Protein 3PNN (pdb70)

Organism: Porphyromonas gingivalis (strain ATCC BAA-308 / W83) (NCBI:txid242619)

Radius of gyration: 18.98 Å; Cα contacts (8 Å, |Δi|>4): 564; chains: 1; bounding box: 45×52×50 Å

CATH classification: 3.90.550.10

Foldseek 3Di:
DAAEEEEEAAPADPQLERPDFALLFLLRNALLLVVLLLVVLGHAAYEYEYAPSHVVVCVVPPVVVCPPVHHYYYDYQDQQPAPPPDGADPQADDGQADLSSVLCLVVGQAKYAYDYDHKNFFNQQSNVQGVVSVCGPHFQEWEEKDFVLLEADPVWKAKWFFFDADPQQKTQATDIFIGWDCDPNWTWGADPVRHIDTDDRRGITDRIIDHSVLSVLSSVVVVVCCVVCVNPHHHHDYDRVSNNVCSNVVRHIYHYHHTPGGMDGPPDPVRSVVVSVVSHVCCVVVVAPSDSD

B-factor: mean 39.96, std 16.54, range [19.77, 136.08]

Sequence (293 aa):
AKPTLFVLAAGGSRYGSLKQLDGIGPGGDTIDYSVYDAIRAGFGRLVFVIRHSFEKEFREKILTKYEGRIPVELVFQELDRRLPEGFSCPEGREKPWGTNHAVLGRDAIREPFAVINADDFYGRNGFEVLARKLTLEGKQGEYCVGYRVGNTLSESGGVSRGVCQVDEKHLLTGVVERTGIERTDGTISFRDETGKICTLAEDAPVSNWGFTPDYFDYSEELLFINFLNAHGQEPKSEFFIPFVVNDLIRSGRASVEVLDTTARWFGVTYSDDRPGVVAKKLREELTEAGEEYPTKLLF

InterPro domains:
  IPR029044 Nucleotide-diphospho-sugar transferases [G3DSA:3.90.550.10] (1-300)
  IPR029044 Nucleotide-diphospho-sugar transferases [SSF53448] (2-281)

Secondary structure (DSSP, 8-state):
--PEEEEE-----TTSSPPPP---STTS----HHHHHHHHHT--EEEEEE-GGGHHHIIIIIIHHHTTTS-EEEEE--TT---TT----TT--S---HHHHH--TTT--S-EEEEESS-B--HHHHHHHHHH---TT-SSEE--BEEGGGS-BTTB-EEEEEEEE-TTSBEEEEEEEEEEEEETTEEEEE-TTS-EEEE-TT-EE---EE-THHHHHHHHHHHHHHHHHTT-SS----HHHHHHHHHHHTS-EEBPPB-S---B--SSGGGHHHHHHHHHHHHHTTSS-S---

Nearest PDB structures (foldseek):
  3pnn-assembly1_A  TM=1.003E+00  e=1.879E-61  Porphyromonas gingivalis
  6t37-assembly2_C-3  TM=6.617E-01  e=9.096E-08  Pseudomonas aeruginosa
  7x8k-assembly1_A  TM=6.238E-01  e=7.592E-08  Arabidopsis thaliana
  6jly-assembly1_F  TM=5.373E-01  e=5.149E-06  Schizosaccharomyces pombe 972h-
  6jlz-assembly1_E  TM=5.356E-01  e=1.197E-05  Schizosaccharomyces pombe 972h-

Solvent-accessible surface area: 14588 Å² total

Structure (mmCIF, N/CA/C/O backbone):
data_3PNN
#
_entry.id   3PNN
#
_cell.length_a   109.038
_cell.length_b   109.038
_cell.length_c   124.637
_cell.angle_alpha   90.00
_cell.angle_beta   90.00
_cell.angle_gamma   120.00
#
_symmetry.space_group_name_H-M   'P 61 2 2'
#
loop_
_entity.id
_entity.type
_entity.pdbx_description
1 polymer 'Conserved domain protein'
2 non-polymer GLYCEROL
3 water water
#
loop_
_atom_site.group_PDB
_atom_site.id
_atom_site.type_symbol
_atom_site.label_atom_id
_atom_site.label_alt_id
_atom_site.label_comp_id
_atom_site.label_asym_id
_atom_site.label_entity_id
_atom_site.label_seq_id
_atom_site.pdbx_PDB_ins_code
_atom_site.Cartn_x
_atom_site.Cartn_y
_atom_site.Cartn_z
_atom_site.occupancy
_atom_site.B_iso_or_equiv
_atom_site.auth_seq_id
_atom_site.auth_comp_id
_atom_site.auth_asym_id
_atom_site.auth_atom_id
_atom_site.pdbx_PDB_model_num
ATOM 1 N N . ALA A 1 3 ? -15.832 50.213 34.532 1.00 53.48 0 ALA A N 1
ATOM 2 C CA . ALA A 1 3 ? -16.454 49.949 33.238 1.00 60.88 0 ALA A CA 1
ATOM 3 C C . ALA A 1 3 ? -15.636 48.931 32.443 1.00 59.45 0 ALA A C 1
ATOM 4 O O . ALA A 1 3 ? -14.417 49.059 32.314 1.00 53.39 0 ALA A O 1
ATOM 14 N N . LYS A 1 5 ? -13.959 46.640 29.543 1.00 36.02 2 LYS A N 1
ATOM 15 C CA . LYS A 1 5 ? -13.394 46.749 28.209 1.00 33.44 2 LYS A CA 1
ATOM 16 C C . LYS A 1 5 ? -13.253 45.325 27.681 1.00 32.31 2 LYS A C 1
ATOM 17 O O . LYS A 1 5 ? -12.835 44.427 28.415 1.00 32.60 2 LYS A O 1
ATOM 23 N N . PRO A 1 6 ? -13.605 45.112 26.410 1.00 30.02 3 PRO A N 1
ATOM 24 C CA . PRO A 1 6 ? -13.583 43.743 25.878 1.00 26.03 3 PRO A CA 1
ATOM 25 C C . PRO A 1 6 ? -12.171 43.250 25.591 1.00 25.77 3 PRO A C 1
ATOM 26 O O . PRO A 1 6 ? -11.220 44.029 25.463 1.00 26.72 3 PRO A O 1
ATOM 30 N N . THR A 1 7 ? -12.039 41.930 25.492 1.00 24.58 4 THR A N 1
ATOM 31 C CA . THR A 1 7 ? -10.762 41.289 25.260 1.00 21.71 4 THR A CA 1
ATOM 32 C C . THR A 1 7 ? -10.580 40.988 23.773 1.00 24.66 4 THR A C 1
ATOM 33 O O . THR A 1 7 ? -11.535 40.596 23.096 1.00 25.73 4 THR A O 1
ATOM 37 N N . LEU A 1 8 ? -9.371 41.182 23.255 1.00 23.79 5 LEU A N 1
ATOM 38 C CA . LEU A 1 8 ? -9.044 40.728 21.899 1.00 23.65 5 LEU A CA 1
ATOM 39 C C . LEU A 1 8 ? -8.278 39.395 21.967 1.00 23.47 5 LEU A C 1
ATOM 40 O O . LEU A 1 8 ? -7.193 39.323 22.533 1.00 25.67 5 LEU A O 1
ATOM 45 N N . PHE A 1 9 ? -8.848 38.351 21.379 1.00 20.88 6 PHE A N 1
ATOM 46 C CA . PHE A 1 9 ? -8.280 37.005 21.448 1.00 22.69 6 PHE A CA 1
ATOM 47 C C . PHE A 1 9 ? -7.742 36.746 20.054 1.00 23.59 6 PHE A C 1
ATOM 48 O O . PHE A 1 9 ? -8.508 36.680 19.087 1.00 24.46 6 PHE A O 1
ATOM 56 N N . VAL A 1 10 ? -6.421 36.642 19.944 1.00 22.01 7 VAL A N 1
ATOM 57 C CA . VAL A 1 10 ? -5.777 36.481 18.649 1.00 25.93 7 VAL A CA 1
ATOM 58 C C . VAL A 1 10 ? -5.369 35.028 18.392 1.00 22.31 7 VAL A C 1
ATOM 59 O O . VAL A 1 10 ? -4.626 34.415 19.184 1.00 25.99 7 VAL A O 1
ATOM 63 N N . LEU A 1 11 ? -5.857 34.465 17.285 1.00 21.76 8 LEU A N 1
ATOM 64 C CA . LEU A 1 11 ? -5.500 33.094 16.904 1.00 25.62 8 LEU A CA 1
ATOM 65 C C . LEU A 1 11 ? -4.098 33.041 16.291 1.00 29.86 8 LEU A C 1
ATOM 66 O O . LEU A 1 11 ? -3.927 33.221 15.086 1.00 26.62 8 LEU A O 1
ATOM 71 N N . ALA A 1 12 ? -3.101 32.776 17.127 1.00 24.93 9 ALA A N 1
ATOM 72 C CA . ALA A 1 12 ? -1.706 32.847 16.702 1.00 27.73 9 ALA A CA 1
ATOM 73 C C . ALA A 1 12 ? -0.999 31.489 16.732 1.00 29.40 9 ALA A C 1
ATOM 74 O O . ALA A 1 12 ? 0.228 31.402 16.649 1.00 29.34 9 ALA A O 1
ATOM 76 N N . ALA A 1 13 ? -1.774 30.418 16.826 1.00 29.17 10 ALA A N 1
ATOM 77 C CA . ALA A 1 13 ? -1.198 29.108 17.071 1.00 31.82 10 ALA A CA 1
ATOM 78 C C . ALA A 1 13 ? -0.494 28.570 15.826 1.00 28.52 10 ALA A C 1
ATOM 79 O O . ALA A 1 13 ? 0.329 27.665 15.916 1.00 31.02 10 ALA A O 1
ATOM 81 N N . GLY A 1 14 ? -0.813 29.153 14.671 1.00 28.76 11 GLY A N 1
ATOM 82 C CA . GLY A 1 14 ? -0.233 28.726 13.408 1.00 35.77 11 GLY A CA 1
ATOM 83 C C . GLY A 1 14 ? 1.047 29.451 13.015 1.00 42.81 11 GLY A C 1
ATOM 84 O O . GLY A 1 14 ? 1.566 29.233 11.915 1.00 38.44 11 GLY A O 1
ATOM 93 N N . GLY A 1 16 ? 4.132 29.246 14.164 1.00 34.00 13 GLY A N 1
ATOM 94 C CA . GLY A 1 16 ? 5.401 28.565 14.304 1.00 32.98 13 GLY A CA 1
ATOM 95 C C . GLY A 1 16 ? 5.769 27.811 13.040 1.00 38.32 13 GLY A C 1
ATOM 96 O O . GLY A 1 16 ? 4.907 27.493 12.219 1.00 38.86 13 GLY A O 1
ATOM 97 N N . SER A 1 17 ? 7.060 27.551 12.874 1.00 34.15 14 SER A N 1
ATOM 98 C CA . SER A 1 17 ? 7.539 26.681 11.810 1.00 41.47 14 SER A CA 1
ATOM 99 C C . SER A 1 17 ? 7.364 25.230 12.274 1.00 49.81 14 SER A C 1
ATOM 100 O O . SER A 1 17 ? 6.812 24.973 13.343 1.00 47.00 14 SER A O 1
ATOM 103 N N . ARG A 1 18 ? 7.840 24.272 11.492 1.00 60.03 15 ARG A N 1
ATOM 104 C CA . ARG A 1 18 ? 7.686 22.877 11.896 1.00 69.01 15 ARG A CA 1
ATOM 105 C C . ARG A 1 18 ? 8.906 22.338 12.642 1.00 70.99 15 ARG A C 1
ATOM 106 O O . ARG A 1 18 ? 9.080 21.119 12.754 1.00 65.50 15 ARG A O 1
ATOM 114 N N . TYR A 1 19 ? 9.725 23.248 13.176 1.00 69.32 16 TYR A N 1
ATOM 115 C CA . TYR A 1 19 ? 10.965 22.864 13.857 1.00 76.32 16 TYR A CA 1
ATOM 116 C C . TYR A 1 19 ? 11.333 23.732 15.072 1.00 70.41 16 TYR A C 1
ATOM 117 O O . TYR A 1 19 ? 12.512 24.016 15.303 1.00 65.73 16 TYR A O 1
ATOM 126 N N . GLY A 1 20 ? 10.332 24.141 15.849 1.00 59.33 17 GLY A N 1
ATOM 127 C CA . GLY A 1 20 ? 10.584 24.810 17.118 1.00 55.88 17 GLY A CA 1
ATOM 128 C C . GLY A 1 20 ? 11.019 26.267 17.029 1.00 54.13 17 GLY A C 1
ATOM 129 O O . GLY A 1 20 ? 11.813 26.748 17.839 1.00 51.80 17 GLY A O 1
ATOM 130 N N . SER A 1 21 ? 10.489 26.985 16.050 1.00 45.79 18 SER A N 1
ATOM 131 C CA . SER A 1 21 ? 10.817 28.392 15.902 1.00 42.46 18 SER A CA 1
ATOM 132 C C . SER A 1 21 ? 9.616 29.165 15.382 1.00 34.94 18 SER A C 1
ATOM 133 O O . SER A 1 21 ? 8.643 28.582 14.903 1.00 36.65 18 SER A O 1
ATOM 136 N N . LEU A 1 22 ? 9.690 30.485 15.484 1.00 35.10 19 LEU A N 1
ATOM 137 C CA . LEU A 1 22 ? 8.656 31.357 14.954 1.00 32.31 19 LEU A CA 1
ATOM 138 C C . LEU A 1 22 ? 8.902 31.523 13.452 1.00 34.88 19 LEU A C 1
ATOM 139 O O . LEU A 1 22 ? 10.053 31.623 13.028 1.00 30.97 19 LEU A O 1
ATOM 144 N N . LYS A 1 23 ? 7.844 31.537 12.643 1.00 32.30 20 LYS A N 1
ATOM 145 C CA . LYS A 1 23 ? 8.029 31.796 11.215 1.00 38.79 20 LYS A CA 1
ATOM 146 C C . LYS A 1 23 ? 8.630 33.188 11.056 1.00 34.86 20 LYS A C 1
ATOM 147 O O . LYS A 1 23 ? 8.416 34.052 11.912 1.00 28.07 20 LYS A O 1
ATOM 153 N N . GLN A 1 24 ? 9.371 33.407 9.968 1.00 31.46 21 GLN A N 1
ATOM 154 C CA . GLN A 1 24 ? 9.876 34.739 9.647 1.00 30.41 21 GLN A CA 1
ATOM 155 C C . GLN A 1 24 ? 8.770 35.790 9.712 1.00 31.50 21 GLN A C 1
ATOM 156 O O . GLN A 1 24 ? 7.708 35.634 9.095 1.00 29.85 21 GLN A O 1
ATOM 162 N N . LEU A 1 25 ? 9.017 36.860 10.467 1.00 28.72 22 LEU A N 1
ATOM 163 C CA . LEU A 1 25 ? 8.060 37.961 10.547 1.00 30.53 22 LEU A CA 1
ATOM 164 C C . LEU A 1 25 ? 8.136 38.814 9.295 1.00 34.95 22 LEU A C 1
ATOM 165 O O . LEU A 1 25 ? 9.198 38.971 8.710 1.00 34.36 22 LEU A O 1
ATOM 170 N N . ASP A 1 26 ? 7.000 39.351 8.872 1.00 27.98 23 ASP A N 1
ATOM 171 C CA . ASP A 1 26 ? 6.983 40.160 7.664 1.00 32.70 23 ASP A CA 1
ATOM 172 C C . ASP A 1 26 ? 6.706 41.621 8.024 1.00 33.04 23 ASP A C 1
ATOM 173 O O . ASP A 1 26 ? 5.570 41.989 8.311 1.00 31.30 23 ASP A O 1
ATOM 178 N N . GLY A 1 27 ? 7.758 42.440 8.031 1.00 29.90 24 GLY A N 1
ATOM 179 C CA . GLY A 1 27 ? 7.635 43.868 8.285 1.00 34.87 24 GLY A CA 1
ATOM 180 C C . GLY A 1 27 ? 7.046 44.556 7.068 1.00 31.84 24 GLY A C 1
ATOM 181 O O . GLY A 1 27 ? 7.748 45.235 6.317 1.00 35.30 24 GLY A O 1
ATOM 182 N N . ILE A 1 28 ? 5.743 44.371 6.876 1.00 26.36 25 ILE A N 1
ATOM 183 C CA . ILE A 1 28 ? 5.097 44.685 5.608 1.00 27.85 25 ILE A CA 1
ATOM 184 C C . ILE A 1 28 ? 4.639 46.144 5.471 1.00 30.52 25 ILE A C 1
ATOM 185 O O . ILE A 1 28 ? 4.536 46.659 4.355 1.00 28.27 25 ILE A O 1
ATOM 190 N N . GLY A 1 29 ? 4.374 46.813 6.593 1.00 28.27 26 GLY A N 1
ATOM 191 C CA . GLY A 1 29 ? 4.007 48.222 6.557 1.00 26.49 26 GLY A CA 1
ATOM 192 C C . GLY A 1 29 ? 5.221 49.100 6.288 1.00 27.81 26 GLY A C 1
ATOM 193 O O . GLY A 1 29 ? 6.360 48.630 6.349 1.00 30.70 26 GLY A O 1
ATOM 194 N N . PRO A 1 30 ? 4.991 50.390 5.993 1.00 29.10 27 PRO A N 1
ATOM 195 C CA . PRO A 1 30 ? 6.096 51.282 5.610 1.00 32.74 27 PRO A CA 1
ATOM 196 C C . PRO A 1 30 ? 7.145 51.492 6.715 1.00 38.84 27 PRO A C 1
ATOM 197 O O . PRO A 1 30 ? 8.296 51.821 6.411 1.00 35.76 27 PRO A O 1
ATOM 201 N N . GLY A 1 31 ? 6.762 51.291 7.973 1.00 27.92 28 GLY A N 1
ATOM 202 C CA . GLY A 1 31 ? 7.693 51.413 9.080 1.00 31.38 28 GLY A CA 1
ATOM 203 C C . GLY A 1 31 ? 8.220 50.070 9.559 1.00 35.99 28 GLY A C 1
ATOM 204 O O . GLY A 1 31 ? 8.921 49.983 10.568 1.00 36.73 28 GLY A O 1
ATOM 205 N N . GLY A 1 32 ? 7.884 49.013 8.831 1.00 29.74 29 GLY A N 1
ATOM 206 C CA . GLY A 1 32 ? 8.353 47.687 9.186 1.00 33.24 29 GLY A CA 1
ATOM 207 C C . GLY A 1 32 ? 7.448 46.951 10.159 1.00 33.70 29 GLY A C 1
ATOM 208 O O . GLY A 1 32 ? 7.849 45.935 10.728 1.00 31.10 29 GLY A O 1
ATOM 209 N N . ASP A 1 33 ? 6.224 47.445 10.355 1.00 28.05 30 ASP A N 1
ATOM 210 C CA . ASP A 1 33 ? 5.271 46.755 11.224 1.00 26.84 30 ASP A CA 1
ATOM 211 C C . ASP A 1 33 ? 4.560 45.604 10.500 1.00 26.43 30 ASP A C 1
ATOM 212 O O . ASP A 1 33 ? 4.374 45.643 9.285 1.00 26.34 30 ASP A O 1
ATOM 217 N N . THR A 1 34 ? 4.162 44.584 11.263 1.00 26.93 31 THR A N 1
ATOM 218 C CA . THR A 1 34 ? 3.474 43.416 10.724 1.00 28.09 31 THR A CA 1
ATOM 219 C C . THR A 1 34 ? 1.964 43.638 10.644 1.00 27.31 31 THR A C 1
ATOM 220 O O . THR A 1 34 ? 1.432 44.564 11.244 1.00 23.91 31 THR A O 1
ATOM 224 N N . ILE A 1 35 ? 1.267 42.766 9.926 1.00 25.05 32 ILE A N 1
ATOM 225 C CA . ILE A 1 35 ? -0.192 42.856 9.882 1.00 26.41 32 ILE A CA 1
ATOM 226 C C . ILE A 1 35 ? -0.784 42.769 11.287 1.00 27.89 32 ILE A C 1
ATOM 227 O O . ILE A 1 35 ? -1.696 43.526 11.632 1.00 25.96 32 ILE A O 1
ATOM 240 N N . ASP A 1 37 ? 0.482 43.783 13.994 1.00 23.46 34 ASP A N 1
ATOM 241 C CA . ASP A 1 37 ? 0.685 45.101 14.597 1.00 22.95 34 ASP A CA 1
ATOM 242 C C . ASP A 1 37 ? -0.443 46.079 14.265 1.00 22.49 34 ASP A C 1
ATOM 243 O O . ASP A 1 37 ? -0.891 46.825 15.139 1.00 26.74 34 ASP A O 1
ATOM 248 N N . TYR A 1 38 ? -0.869 46.116 13.002 1.00 23.22 35 TYR A N 1
ATOM 249 C CA . TYR A 1 38 ? -2.016 46.973 12.634 1.00 23.78 35 TYR A CA 1
ATOM 250 C C . TYR A 1 38 ? -3.275 46.572 13.410 1.00 22.54 35 TYR A C 1
ATOM 251 O O . TYR A 1 38 ? -4.010 47.439 13.881 1.00 22.56 35 TYR A O 1
ATOM 260 N N . SER A 1 39 ? -3.499 45.272 13.581 1.00 22.10 36 SER A N 1
ATOM 261 C CA . SER A 1 39 ? -4.676 44.815 14.347 1.00 21.91 36 SER A CA 1
ATOM 262 C C . SER A 1 39 ? -4.620 45.283 15.790 1.00 24.07 36 SER A C 1
ATOM 263 O O . SER A 1 39 ? -5.615 45.772 16.328 1.00 23.64 36 SER A O 1
ATOM 266 N N . VAL A 1 40 ? -3.460 45.117 16.421 1.00 23.00 37 VAL A N 1
ATOM 267 C CA . VAL A 1 40 ? -3.311 45.510 17.815 1.00 24.37 37 VAL A CA 1
ATOM 268 C C . VAL A 1 40 ? -3.456 47.018 17.965 1.00 28.59 37 VAL A C 1
ATOM 269 O O . VAL A 1 40 ? -4.143 47.492 18.866 1.00 25.30 37 VAL A O 1
ATOM 273 N N . TYR A 1 41 ? -2.817 47.772 17.075 1.00 23.19 38 TYR A N 1
ATOM 274 C CA . TYR A 1 41 ? -2.956 49.227 17.088 1.00 26.49 38 TYR A CA 1
ATOM 275 C C . TYR A 1 41 ? -4.435 49.639 17.012 1.00 24.90 38 TYR A C 1
ATOM 276 O O . TYR A 1 41 ? -4.904 50.492 17.781 1.00 24.85 38 TYR A O 1
ATOM 285 N N . ASP A 1 42 ? -5.171 49.057 16.072 1.00 22.50 39 ASP A N 1
ATOM 286 C CA . ASP A 1 42 ? -6.579 49.437 15.918 1.00 23.04 39 ASP A CA 1
ATOM 287 C C . ASP A 1 42 ? -7.428 48.935 17.086 1.00 28.05 39 ASP A C 1
ATOM 288 O O . ASP A 1 42 ? -8.377 49.602 17.495 1.00 25.38 39 ASP A O 1
ATOM 293 N N . ALA A 1 43 ? -7.085 47.775 17.644 1.00 23.82 40 ALA A N 1
ATOM 294 C CA . ALA A 1 43 ? -7.875 47.262 18.766 1.00 24.85 40 ALA A CA 1
ATOM 295 C C . ALA A 1 43 ? -7.725 48.210 19.947 1.00 25.68 40 ALA A C 1
ATOM 296 O O . ALA A 1 43 ? -8.696 48.527 20.642 1.00 26.14 40 ALA A O 1
ATOM 298 N N . ILE A 1 44 ? -6.497 48.683 20.169 1.00 25.38 41 ILE A N 1
ATOM 299 C CA . ILE A 1 44 ? -6.266 49.641 21.239 1.00 29.61 41 ILE A CA 1
ATOM 300 C C . ILE A 1 44 ? -7.084 50.901 20.987 1.00 30.83 41 ILE A C 1
ATOM 301 O O . ILE A 1 44 ? -7.783 51.378 21.883 1.00 29.25 41 ILE A O 1
ATOM 306 N N . ARG A 1 45 ? -7.002 51.436 19.770 1.00 28.13 42 ARG A N 1
ATOM 307 C CA . ARG A 1 45 ? -7.743 52.654 19.432 1.00 32.88 42 ARG A CA 1
ATOM 308 C C . ARG A 1 45 ? -9.246 52.461 19.622 1.00 33.03 42 ARG A C 1
ATOM 309 O O . ARG A 1 45 ? -9.963 53.401 19.995 1.00 30.84 42 ARG A O 1
ATOM 317 N N . ALA A 1 46 ? -9.722 51.248 19.353 1.00 28.11 43 ALA A N 1
ATOM 318 C CA . ALA A 1 46 ? -11.157 50.947 19.429 1.00 32.53 43 ALA A CA 1
ATOM 319 C C . ALA A 1 46 ? -11.654 50.705 20.854 1.00 32.51 43 ALA A C 1
ATOM 320 O O . ALA A 1 46 ? -12.858 50.625 21.092 1.00 30.69 43 ALA A O 1
ATOM 322 N N . GLY A 1 47 ? -10.733 50.584 21.801 1.00 28.67 44 GLY A N 1
ATOM 323 C CA . GLY A 1 47 ? -11.121 50.468 23.196 1.00 30.71 44 GLY A CA 1
ATOM 324 C C . GLY A 1 47 ? -11.117 49.066 23.771 1.00 31.04 44 GLY A C 1
ATOM 325 O O . GLY A 1 47 ? -11.744 48.820 24.814 1.00 28.99 44 GLY A O 1
ATOM 326 N N . PHE A 1 48 ? -10.416 48.138 23.117 1.00 24.49 45 PHE A N 1
ATOM 327 C CA . PHE A 1 48 ? -10.209 46.813 23.705 1.00 24.51 45 PHE A CA 1
ATOM 328 C C . PHE A 1 48 ? -9.291 46.945 24.913 1.00 28.49 45 PHE A C 1
ATOM 329 O O . PHE A 1 48 ? -8.394 47.777 24.915 1.00 29.83 45 PHE A O 1
ATOM 337 N N . GLY A 1 49 ? -9.530 46.132 25.942 1.00 27.87 46 GLY A N 1
ATOM 338 C CA . GLY A 1 49 ? -8.848 46.295 27.217 1.00 28.94 46 GLY A CA 1
ATOM 339 C C . GLY A 1 49 ? -7.634 45.419 27.452 1.00 31.22 46 GLY A C 1
ATOM 340 O O . GLY A 1 49 ? -6.805 45.725 28.305 1.00 28.11 46 GLY A O 1
ATOM 341 N N . ARG A 1 50 ? -7.529 44.324 26.710 1.00 26.61 47 ARG A N 1
ATOM 342 C CA . ARG A 1 50 ? -6.414 43.396 26.888 1.00 25.88 47 ARG A CA 1
ATOM 343 C C . ARG A 1 50 ? -6.318 42.470 25.689 1.00 25.75 47 ARG A C 1
ATOM 344 O O . ARG A 1 50 ? -7.304 42.288 24.948 1.00 27.97 47 ARG A O 1
ATOM 352 N N . LEU A 1 51 ? -5.133 41.892 25.504 1.00 24.06 48 LEU A N 1
ATOM 353 C CA . LEU A 1 51 ? -4.894 40.926 24.450 1.00 23.02 48 LEU A CA 1
ATOM 354 C C . LEU A 1 51 ? -4.630 39.547 25.033 1.00 26.88 48 LEU A C 1
ATOM 355 O O . LEU A 1 51 ? -3.906 39.395 26.023 1.00 26.69 48 LEU A O 1
ATOM 360 N N . VAL A 1 52 ? -5.203 38.537 24.398 1.00 22.53 49 VAL A N 1
ATOM 361 C CA . VAL A 1 52 ? -4.828 37.159 24.675 1.00 22.56 49 VAL A CA 1
ATOM 362 C C . VAL A 1 52 ? -4.397 36.510 23.356 1.00 22.96 49 VAL A C 1
ATOM 363 O O . VAL A 1 52 ? -5.117 36.605 22.351 1.00 26.78 49 VAL A O 1
ATOM 367 N N . PHE A 1 53 ? -3.220 35.878 23.354 1.00 20.92 50 PHE A N 1
ATOM 368 C CA . PHE A 1 53 ? -2.743 35.139 22.188 1.00 23.85 50 PHE A CA 1
ATOM 369 C C . PHE A 1 53 ? -2.771 33.660 22.498 1.00 28.03 50 PHE A C 1
ATOM 370 O O . PHE A 1 53 ? -2.228 33.237 23.519 1.00 25.36 50 PHE A O 1
ATOM 378 N N . VAL A 1 54 ? -3.383 32.865 21.625 1.00 24.02 51 VAL A N 1
ATOM 379 C CA . VAL A 1 54 ? -3.151 31.423 21.713 1.00 23.48 51 VAL A CA 1
ATOM 380 C C . VAL A 1 54 ? -1.985 31.071 20.782 1.00 27.80 51 VAL A C 1
ATOM 381 O O . VAL A 1 54 ? -2.018 31.380 19.591 1.00 26.66 51 VAL A O 1
ATOM 385 N N . ILE A 1 55 ? -0.949 30.462 21.347 1.00 24.65 52 ILE A N 1
ATOM 386 C CA . ILE A 1 55 ? 0.223 30.041 20.588 1.00 28.77 52 ILE A CA 1
ATOM 387 C C . ILE A 1 55 ? 0.524 28.586 20.951 1.00 29.94 52 ILE A C 1
ATOM 388 O O . ILE A 1 55 ? -0.315 27.915 21.557 1.00 32.20 52 ILE A O 1
ATOM 393 N N . ARG A 1 56 ? 1.705 28.088 20.578 1.00 28.24 53 ARG A N 1
ATOM 394 C CA . ARG A 1 56 ? 2.138 26.771 21.045 1.00 28.69 53 ARG A CA 1
ATOM 395 C C . ARG A 1 56 ? 3.484 26.887 21.749 1.00 31.21 53 ARG A C 1
ATOM 396 O O . ARG A 1 56 ? 4.236 27.819 21.493 1.00 29.72 53 ARG A O 1
ATOM 404 N N . HIS A 1 57 ? 3.781 25.950 22.646 1.00 32.92 54 HIS A N 1
ATOM 405 C CA . HIS A 1 57 ? 5.027 26.011 23.400 1.00 33.85 54 HIS A CA 1
ATOM 406 C C . HIS A 1 57 ? 6.252 25.956 22.485 1.00 40.63 54 HIS A C 1
ATOM 407 O O . HIS A 1 57 ? 7.286 26.533 22.804 1.00 40.04 54 HIS A O 1
ATOM 414 N N . SER A 1 58 ? 6.123 25.270 21.349 1.00 33.45 55 SER A N 1
ATOM 415 C CA . SER A 1 58 ? 7.249 25.097 20.422 1.00 42.03 55 SER A CA 1
ATOM 416 C C . SER A 1 58 ? 7.849 26.409 19.905 1.00 35.64 55 SER A C 1
ATOM 417 O O . SER A 1 58 ? 8.998 26.433 19.464 1.00 37.55 55 SER A O 1
ATOM 420 N N . PHE A 1 59 ? 7.090 27.497 19.952 1.00 32.28 56 PHE A N 1
ATOM 421 C CA . PHE A 1 59 ? 7.644 28.785 19.533 1.00 30.20 56 PHE A CA 1
ATOM 422 C C . PHE A 1 59 ? 7.431 29.888 20.571 1.00 34.22 56 PHE A C 1
ATOM 423 O O . PHE A 1 59 ? 7.462 31.073 20.253 1.00 31.62 56 PHE A O 1
ATOM 431 N N . GLU A 1 60 ? 7.247 29.484 21.821 1.00 32.87 57 GLU A N 1
ATOM 432 C CA . GLU A 1 60 ? 6.960 30.439 22.878 1.00 32.48 57 GLU A CA 1
ATOM 433 C C . GLU A 1 60 ? 8.139 31.385 23.104 1.00 30.77 57 GLU A C 1
ATOM 434 O O . GLU A 1 60 ? 7.955 32.592 23.248 1.00 29.66 57 GLU A O 1
ATOM 440 N N . LYS A 1 61 ? 9.348 30.842 23.138 1.00 29.90 58 LYS A N 1
ATOM 441 C CA . LYS A 1 61 ? 10.517 31.684 23.418 1.00 30.81 58 LYS A CA 1
ATOM 442 C C . LYS A 1 61 ? 10.620 32.849 22.440 1.00 33.07 58 LYS A C 1
ATOM 443 O O . LYS A 1 61 ? 10.787 34.007 22.843 1.00 33.12 58 LYS A O 1
ATOM 449 N N . GLU A 1 62 ? 10.534 32.555 21.147 1.00 29.51 59 GLU A N 1
ATOM 450 C CA . GLU A 1 62 ? 10.658 33.619 20.161 1.00 30.41 59 GLU A CA 1
ATOM 451 C C . GLU A 1 62 ? 9.430 34.507 20.147 1.00 29.43 59 GLU A C 1
ATOM 452 O O . GLU A 1 62 ? 9.532 35.703 19.866 1.00 29.32 59 GLU A O 1
ATOM 458 N N . PHE A 1 63 ? 8.265 33.937 20.446 1.00 29.46 60 PHE A N 1
ATOM 459 C CA . PHE A 1 63 ? 7.063 34.765 20.494 1.00 26.39 60 PHE A CA 1
ATOM 460 C C . PHE A 1 63 ? 7.237 35.834 21.577 1.00 28.58 60 PHE A C 1
ATOM 461 O O . PHE A 1 63 ? 6.937 37.006 21.366 1.00 28.65 60 PHE A O 1
ATOM 469 N N . ARG A 1 64 ? 7.730 35.419 22.739 1.00 27.94 61 ARG A N 1
ATOM 470 C CA . ARG A 1 64 ? 7.950 36.362 23.827 1.00 28.72 61 ARG A CA 1
ATOM 471 C C . ARG A 1 64 ? 9.005 37.396 23.428 1.00 31.02 61 ARG A C 1
ATOM 472 O O . ARG A 1 64 ? 8.840 38.584 23.673 1.00 33.18 61 ARG A O 1
ATOM 480 N N . GLU A 1 65 ? 10.080 36.940 22.792 1.00 26.32 62 GLU A N 1
ATOM 481 C CA . GLU A 1 65 ? 11.186 37.835 22.437 1.00 32.05 62 GLU A CA 1
ATOM 482 C C . GLU A 1 65 ? 10.828 38.854 21.361 1.00 36.15 62 GLU A C 1
ATOM 483 O O . GLU A 1 65 ? 11.170 40.034 21.465 1.00 33.22 62 GLU A O 1
ATOM 489 N N . LYS A 1 66 ? 10.161 38.388 20.314 1.00 33.62 63 LYS A N 1
ATOM 490 C CA . LYS A 1 66 ? 9.984 39.198 19.113 1.00 26.58 63 LYS A CA 1
ATOM 491 C C . LYS A 1 66 ? 8.613 39.855 19.027 1.00 30.11 63 LYS A C 1
ATOM 492 O O . LYS A 1 66 ? 8.455 40.860 18.342 1.00 31.84 63 LYS A O 1
ATOM 498 N N . ILE A 1 67 ? 7.614 39.286 19.690 1.00 27.15 64 ILE A N 1
ATOM 499 C CA . ILE A 1 67 ? 6.256 39.821 19.557 1.00 25.93 64 ILE A CA 1
ATOM 500 C C . ILE A 1 67 ? 5.723 40.476 20.836 1.00 28.91 64 ILE A C 1
ATOM 501 O O . ILE A 1 67 ? 5.289 41.630 20.809 1.00 33.72 64 ILE A O 1
ATOM 506 N N . LEU A 1 68 ? 5.756 39.763 21.957 1.00 27.04 65 LEU A N 1
ATOM 507 C CA . LEU A 1 68 ? 5.233 40.343 23.198 1.00 33.04 65 LEU A CA 1
ATOM 508 C C . LEU A 1 68 ? 5.954 41.628 23.603 1.00 34.42 65 LEU A C 1
ATOM 509 O O . LEU A 1 68 ? 5.361 42.508 24.230 1.00 32.90 65 LEU A O 1
ATOM 514 N N . THR A 1 69 ? 7.236 41.729 23.267 1.00 29.77 66 THR A N 1
ATOM 515 C CA . THR A 1 69 ? 8.015 42.906 23.630 1.00 32.32 66 THR A CA 1
ATOM 516 C C . THR A 1 69 ? 7.483 44.149 22.916 1.00 31.01 66 THR A C 1
ATOM 517 O O . THR A 1 69 ? 7.686 45.275 23.373 1.00 33.17 66 THR A O 1
ATOM 521 N N . LYS A 1 70 ? 6.809 43.950 21.789 1.00 26.70 67 LYS A N 1
ATOM 522 C CA . LYS A 1 70 ? 6.256 45.091 21.052 1.00 29.08 67 LYS A CA 1
ATOM 523 C C . LYS A 1 70 ? 5.061 45.713 21.779 1.00 35.44 67 LYS A C 1
ATOM 524 O O . LYS A 1 70 ? 4.824 46.922 21.676 1.00 29.92 67 LYS A O 1
ATOM 530 N N . TYR A 1 71 ? 4.312 44.887 22.508 1.00 27.19 68 TYR A N 1
ATOM 531 C CA . TYR A 1 71 ? 3.037 45.327 23.092 1.00 26.72 68 TYR A CA 1
ATOM 532 C C . TYR A 1 71 ? 3.073 45.533 24.604 1.00 33.15 68 TYR A C 1
ATOM 533 O O . TYR A 1 71 ? 2.224 46.227 25.148 1.00 33.93 68 TYR A O 1
ATOM 542 N N . GLU A 1 72 ? 4.043 44.930 25.285 1.00 34.14 69 GLU A N 1
ATOM 543 C CA . GLU A 1 72 ? 4.060 45.002 26.745 1.00 38.17 69 GLU A CA 1
ATOM 544 C C . GLU A 1 72 ? 4.082 46.455 27.209 1.00 39.02 69 GLU A C 1
ATOM 545 O O . GLU A 1 72 ? 4.806 47.297 26.663 1.00 38.42 69 GLU A O 1
ATOM 551 N N . GLY A 1 73 ? 3.285 46.761 28.222 1.00 39.43 70 GLY A N 1
ATOM 552 C CA . GLY A 1 73 ? 3.225 48.130 28.694 1.00 45.09 70 GLY A CA 1
ATOM 553 C C . GLY A 1 73 ? 2.299 49.022 27.882 1.00 49.45 70 GLY A C 1
ATOM 554 O O . GLY A 1 73 ? 1.881 50.062 28.381 1.00 50.46 70 GLY A O 1
ATOM 555 N N . ARG A 1 74 ? 1.972 48.633 26.646 1.00 35.16 71 ARG A N 1
ATOM 556 C CA . ARG A 1 74 ? 1.007 49.399 25.848 1.00 34.45 71 ARG A CA 1
ATOM 557 C C . ARG A 1 74 ? -0.412 48.916 26.156 1.00 37.52 71 ARG A C 1
ATOM 558 O O . ARG A 1 74 ? -1.376 49.680 26.110 1.00 35.94 71 ARG A O 1
ATOM 566 N N . ILE A 1 75 ? -0.526 47.623 26.435 1.00 30.85 72 ILE A N 1
ATOM 567 C CA . ILE A 1 75 ? -1.808 46.985 26.700 1.00 23.39 72 ILE A CA 1
ATOM 568 C C . ILE A 1 75 ? -1.487 45.662 27.402 1.00 26.66 72 ILE A C 1
ATOM 569 O O . ILE A 1 75 ? -0.448 45.058 27.120 1.00 29.20 72 ILE A O 1
ATOM 574 N N . PRO A 1 76 ? -2.346 45.228 28.339 1.00 29.81 73 PRO A N 1
ATOM 575 C CA . PRO A 1 76 ? -2.101 43.937 28.997 1.00 28.17 73 PRO A CA 1
ATOM 576 C C . PRO A 1 76 ? -2.091 42.802 27.982 1.00 29.45 73 PRO A C 1
ATOM 577 O O . PRO A 1 76 ? -2.898 42.803 27.042 1.00 25.87 73 PRO A O 1
ATOM 581 N N . VAL A 1 77 ? -1.179 41.850 28.156 1.00 27.79 74 VAL A N 1
ATOM 582 C CA . VAL A 1 77 ? -1.087 40.718 27.230 1.00 26.06 74 VAL A CA 1
ATOM 583 C C . VAL A 1 77 ? -0.966 39.416 27.997 1.00 30.65 74 VAL A C 1
ATOM 584 O O . VAL A 1 77 ? -0.360 39.375 29.048 1.00 28.11 74 VAL A O 1
ATOM 588 N N . GLU A 1 78 ? -1.550 38.349 27.462 1.00 29.71 75 GLU A N 1
ATOM 589 C CA . GLU A 1 78 ? -1.456 37.038 28.096 1.00 29.60 75 GLU A CA 1
ATOM 590 C C . GLU A 1 78 ? -1.327 35.970 27.014 1.00 25.59 75 GLU A C 1
ATOM 591 O O . GLU A 1 78 ? -1.935 36.093 25.938 1.00 28.89 75 GLU A O 1
ATOM 597 N N . LEU A 1 79 ? -0.534 34.937 27.301 1.00 23.62 76 LEU A N 1
ATOM 598 C CA . LEU A 1 79 ? -0.407 33.777 26.415 1.00 23.54 76 LEU A CA 1
ATOM 599 C C . LEU A 1 79 ? -1.182 32.569 26.942 1.00 28.20 76 LEU A C 1
ATOM 600 O O . LEU A 1 79 ? -1.153 32.273 28.137 1.00 28.58 76 LEU A O 1
ATOM 605 N N . VAL A 1 80 ? -1.895 31.893 26.043 1.00 25.58 77 VAL A N 1
ATOM 606 C CA . VAL A 1 80 ? -2.433 30.563 26.314 1.00 26.02 77 VAL A CA 1
ATOM 607 C C . VAL A 1 80 ? -1.901 29.616 25.251 1.00 27.79 77 VAL A C 1
ATOM 608 O O . VAL A 1 80 ? -1.403 30.059 24.216 1.00 27.06 77 VAL A O 1
ATOM 612 N N . PHE A 1 81 ? -1.969 28.314 25.515 1.00 25.20 78 PHE A N 1
ATOM 613 C CA . PHE A 1 81 ? -1.241 27.355 24.683 1.00 28.67 78 PHE A CA 1
ATOM 614 C C . PHE A 1 81 ? -2.120 26.252 24.109 1.00 35.01 78 PHE A C 1
ATOM 615 O O . PHE A 1 81 ? -2.819 25.556 24.845 1.00 31.32 78 PHE A O 1
ATOM 623 N N . GLN A 1 82 ? -2.061 26.078 22.794 1.00 31.22 79 GLN A N 1
ATOM 624 C CA . GLN A 1 82 ? -2.797 24.990 22.149 1.00 32.45 79 GLN A CA 1
ATOM 625 C C . GLN A 1 82 ? -1.894 23.787 21.997 1.00 33.22 79 GLN A C 1
ATOM 626 O O . GLN A 1 82 ? -0.925 23.833 21.239 1.00 37.44 79 GLN A O 1
ATOM 632 N N . GLU A 1 83 ? -2.201 22.711 22.721 1.00 32.92 80 GLU A N 1
ATOM 633 C CA . GLU A 1 83 ? -1.454 21.465 22.594 1.00 37.62 80 GLU A CA 1
ATOM 634 C C . GLU A 1 83 ? -2.390 20.305 22.243 1.00 36.26 80 GLU A C 1
ATOM 635 O O . GLU A 1 83 ? -3.583 20.329 22.557 1.00 33.09 80 GLU A O 1
ATOM 641 N N . LEU A 1 84 ? -1.839 19.289 21.592 1.00 36.02 81 LEU A N 1
ATOM 642 C CA . LEU A 1 84 ? -2.625 18.145 21.140 1.00 37.96 81 LEU A CA 1
ATOM 643 C C . LEU A 1 84 ? -3.323 17.402 22.278 1.00 40.85 81 LEU A C 1
ATOM 644 O O . LEU A 1 84 ? -4.401 16.842 22.087 1.00 46.36 81 LEU A O 1
ATOM 649 N N . ASP A 1 85 ? -2.704 17.393 23.456 1.00 37.88 82 ASP A N 1
ATOM 650 C CA . ASP A 1 85 ? -3.222 16.615 24.580 1.00 43.71 82 ASP A CA 1
ATOM 651 C C . ASP A 1 85 ? -4.183 17.400 25.477 1.00 45.00 82 ASP A C 1
ATOM 652 O O . ASP A 1 85 ? -4.638 16.892 26.503 1.00 45.72 82 ASP A O 1
ATOM 657 N N . ARG A 1 86 ? -4.492 18.636 25.093 1.00 40.16 83 ARG A N 1
ATOM 658 C CA A ARG A 1 86 ? -5.443 19.452 25.840 0.49 38.91 83 ARG A CA 1
ATOM 659 C CA B ARG A 1 86 ? -5.445 19.438 25.853 0.51 39.06 83 ARG A CA 1
ATOM 660 C C . ARG A 1 86 ? -6.874 19.117 25.430 1.00 38.07 83 ARG A C 1
ATOM 661 O O . ARG A 1 86 ? -7.505 19.866 24.683 1.00 35.03 83 ARG A O 1
ATOM 676 N N . LEU A 1 87 ? -7.370 17.985 25.928 1.00 39.74 84 LEU A N 1
ATOM 677 C CA . LEU A 1 87 ? -8.671 17.443 25.563 1.00 40.72 84 LEU A CA 1
ATOM 678 C C . LEU A 1 87 ? -9.546 17.308 26.798 1.00 48.15 84 LEU A C 1
ATOM 679 O O . LEU A 1 87 ? -9.035 17.250 27.914 1.00 50.74 84 LEU A O 1
ATOM 684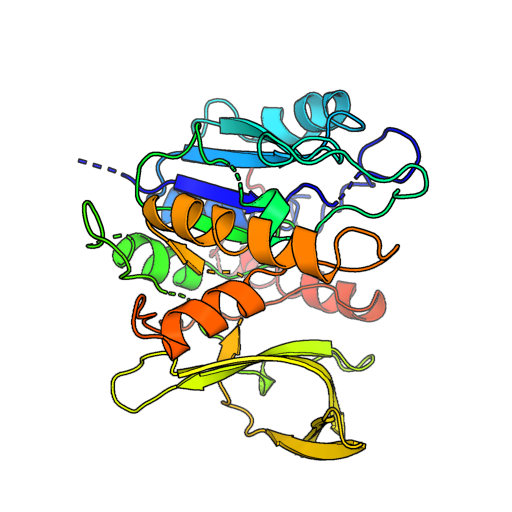 N N . PRO A 1 88 ? -10.868 17.232 26.603 1.00 48.37 85 PRO A N 1
ATOM 685 C CA . PRO A 1 88 ? -11.782 17.075 27.740 1.00 52.92 85 PRO A CA 1
ATOM 686 C C . PRO A 1 88 ? -11.449 15.838 28.561 1.00 54.95 85 PRO A C 1
ATOM 687 O O . PRO A 1 88 ? -10.996 14.830 28.011 1.00 51.18 85 PRO A O 1
ATOM 691 N N . GLU A 1 89 ? -11.663 15.924 29.868 1.00 64.93 86 GLU A N 1
ATOM 692 C CA . GLU A 1 89 ? -11.423 14.792 30.749 1.00 75.71 86 GLU A CA 1
ATOM 693 C C . GLU A 1 89 ? -12.085 13.545 30.172 1.00 67.01 86 GLU A C 1
ATOM 694 O O . GLU A 1 89 ? -13.260 13.570 29.808 1.00 61.75 86 GLU A O 1
ATOM 700 N N . GLY A 1 90 ? -11.322 12.462 30.068 1.00 68.80 87 GLY A N 1
ATOM 701 C CA . GLY A 1 90 ? -11.851 11.208 29.557 1.00 65.90 87 GLY A CA 1
ATOM 702 C C . GLY A 1 90 ? -11.357 10.863 28.164 1.00 65.67 87 GLY A C 1
ATOM 703 O O . GLY A 1 90 ? -11.439 9.712 27.733 1.00 65.49 87 GLY A O 1
ATOM 704 N N . PHE A 1 91 ? -10.846 11.865 27.454 1.00 60.02 88 PHE A N 1
ATOM 705 C CA . PHE A 1 91 ? -10.329 11.664 26.106 1.00 58.62 88 PHE A CA 1
ATOM 706 C C . PHE A 1 91 ? -8.807 11.676 26.089 1.00 62.83 88 PHE A C 1
ATOM 707 O O . PHE A 1 91 ? -8.170 12.466 26.787 1.00 62.59 88 PHE A O 1
ATOM 715 N N . SER A 1 92 ? -8.228 10.795 25.284 1.00 60.81 89 SER A N 1
ATOM 716 C CA . SER A 1 92 ? -6.790 10.801 25.064 1.00 63.27 89 SER A CA 1
ATOM 717 C C . SER A 1 92 ? -6.499 11.096 23.602 1.00 60.91 89 SER A C 1
ATOM 718 O O . SER A 1 92 ? -7.318 10.812 22.728 1.00 68.59 89 SER A O 1
ATOM 721 N N . CYS A 1 93 ? -5.333 11.675 23.341 1.00 61.64 90 CYS A N 1
ATOM 722 C CA . CYS A 1 93 ? -4.908 11.948 21.976 1.00 58.47 90 CYS A CA 1
ATOM 723 C C . CYS A 1 93 ? -4.392 10.673 21.308 1.00 67.94 90 CYS A C 1
ATOM 724 O O . CYS A 1 93 ? -3.484 10.024 21.830 1.00 65.49 90 CYS A O 1
ATOM 727 N N . PRO A 1 94 ? -4.969 10.314 20.148 1.00 70.70 91 PRO A N 1
ATOM 728 C CA . PRO A 1 94 ? -4.576 9.105 19.408 1.00 74.98 91 PRO A CA 1
ATOM 729 C C . PRO A 1 94 ? -3.068 9.038 19.162 1.00 79.56 91 PRO A C 1
ATOM 730 O O . PRO A 1 94 ? -2.401 10.072 19.082 1.00 74.32 91 PRO A O 1
ATOM 734 N N . GLU A 1 95 ? -2.546 7.822 19.039 1.00 79.73 92 GLU A N 1
ATOM 735 C CA . GLU A 1 95 ? -1.111 7.604 18.889 1.00 86.04 92 GLU A CA 1
ATOM 736 C C . GLU A 1 95 ? -0.521 8.339 17.687 1.00 76.31 92 GLU A C 1
ATOM 737 O O . GLU A 1 95 ? 0.526 8.985 17.793 1.00 75.75 92 GLU A O 1
ATOM 743 N N . GLY A 1 96 ? -1.195 8.238 16.544 1.00 68.94 93 GLY A N 1
ATOM 744 C CA . GLY A 1 96 ? -0.660 8.774 15.304 1.00 72.95 93 GLY A CA 1
ATOM 745 C C . GLY A 1 96 ? -0.964 10.235 15.025 1.00 74.80 93 GLY A C 1
ATOM 746 O O . GLY A 1 96 ? -0.435 10.810 14.072 1.00 74.68 93 GLY A O 1
ATOM 747 N N . ARG A 1 97 ? -1.808 10.842 15.855 1.00 71.05 94 ARG A N 1
ATOM 748 C CA . ARG A 1 97 ? -2.242 12.220 15.630 1.00 64.40 94 ARG A CA 1
ATOM 749 C C . ARG A 1 97 ? -1.109 13.246 15.749 1.00 57.66 94 ARG A C 1
ATOM 750 O O . ARG A 1 97 ? -0.378 13.276 16.741 1.00 56.56 94 ARG A O 1
ATOM 758 N N . GLU A 1 98 ? -0.974 14.091 14.730 1.00 56.62 95 GLU A N 1
ATOM 759 C CA . GLU A 1 98 ? 0.019 15.159 14.746 1.00 61.19 95 GLU A CA 1
ATOM 760 C C . GLU A 1 98 ? -0.591 16.510 14.365 1.00 50.49 95 GLU A C 1
ATOM 761 O O . GLU A 1 98 ? -0.127 17.556 14.816 1.00 49.45 95 GLU A O 1
ATOM 767 N N . LYS A 1 99 ? -1.629 16.479 13.537 1.00 41.24 96 LYS A N 1
ATOM 768 C CA . LYS A 1 99 ? -2.290 17.694 13.087 1.00 45.13 96 LYS A CA 1
ATOM 769 C C . LYS A 1 99 ? -3.102 18.337 14.216 1.00 41.18 96 LYS A C 1
ATOM 770 O O . LYS A 1 99 ? -3.870 17.659 14.895 1.00 44.32 96 LYS A O 1
ATOM 776 N N . PRO A 1 100 ? -2.919 19.650 14.431 1.00 38.82 97 PRO A N 1
ATOM 777 C CA . PRO A 1 100 ? -3.672 20.354 15.476 1.00 40.49 97 PRO A CA 1
ATOM 778 C C . PRO A 1 100 ? -5.178 20.217 15.279 1.00 43.16 97 PRO A C 1
ATOM 779 O O . PRO A 1 100 ? -5.653 20.119 14.145 1.00 41.53 97 PRO A O 1
ATOM 783 N N . TRP A 1 101 ? -5.915 20.239 16.383 1.00 42.32 98 TRP A N 1
ATOM 784 C CA . TRP A 1 101 ? -7.347 19.945 16.364 1.00 39.75 98 TRP A CA 1
ATOM 785 C C . TRP A 1 101 ? -8.230 20.949 15.635 1.00 35.52 98 TRP A C 1
ATOM 786 O O . TRP A 1 101 ? -9.362 20.620 15.281 1.00 39.89 98 TRP A O 1
ATOM 797 N N . GLY A 1 102 ? -7.742 22.174 15.427 1.00 32.55 99 GLY A N 1
ATOM 798 C CA . GLY A 1 102 ? -8.490 23.149 14.644 1.00 30.79 99 GLY A CA 1
ATOM 799 C C . GLY A 1 102 ? -8.736 24.477 15.350 1.00 29.32 99 GLY A C 1
ATOM 800 O O . GLY A 1 102 ? -8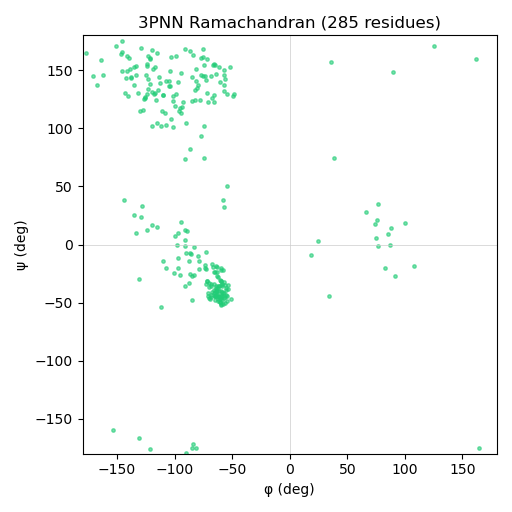.479 24.603 16.547 1.00 32.10 99 GLY A O 1
ATOM 801 N N . THR A 1 103 ? -9.246 25.468 14.623 1.00 30.85 100 THR A N 1
ATOM 802 C CA . THR A 1 103 ? -9.408 26.809 15.189 1.00 28.98 100 THR A CA 1
ATOM 803 C C . THR A 1 103 ? -10.311 26.903 16.421 1.00 29.35 100 THR A C 1
ATOM 804 O O . THR A 1 103 ? -10.069 27.740 17.297 1.00 28.92 100 THR A O 1
ATOM 808 N N . ASN A 1 104 ? -11.369 26.098 16.488 1.00 29.73 101 ASN A N 1
ATOM 809 C CA . ASN A 1 104 ? -12.236 26.202 17.660 1.00 29.42 101 ASN A CA 1
ATOM 810 C C . ASN A 1 104 ? -11.614 25.473 18.865 1.00 31.04 101 ASN A C 1
ATOM 811 O O . ASN A 1 104 ? -11.931 25.792 20.002 1.00 31.12 101 ASN A O 1
ATOM 816 N N . HIS A 1 105 ? -10.692 24.537 18.621 1.00 28.98 102 HIS A N 1
ATOM 817 C CA . HIS A 1 105 ? -9.916 23.964 19.731 1.00 30.42 102 HIS A CA 1
ATOM 818 C C . HIS A 1 105 ? -8.930 25.016 20.273 1.00 32.47 102 HIS A C 1
ATOM 819 O O . HIS A 1 105 ? -8.752 25.156 21.479 1.00 30.42 102 HIS A O 1
ATOM 826 N N . ALA A 1 106 ? -8.303 25.759 19.369 1.00 29.13 103 ALA A N 1
ATOM 827 C CA . ALA A 1 106 ? -7.485 26.907 19.758 1.00 28.40 103 ALA A CA 1
ATOM 828 C C . ALA A 1 106 ? -8.274 27.915 20.604 1.00 29.06 103 ALA A C 1
ATOM 829 O O . ALA A 1 106 ? -7.767 28.418 21.608 1.00 26.67 103 ALA A O 1
ATOM 831 N N . VAL A 1 107 ? -9.513 28.211 20.213 1.00 24.03 104 VAL A N 1
ATOM 832 C CA . VAL A 1 107 ? -10.355 29.108 20.997 1.00 22.95 104 VAL A CA 1
ATOM 833 C C . VAL A 1 107 ? -10.588 28.579 22.421 1.00 28.50 104 VAL A C 1
ATOM 834 O O . VAL A 1 107 ? -10.529 29.336 23.398 1.00 27.55 104 VAL A O 1
ATOM 838 N N . LEU A 1 108 ? -10.866 27.285 22.538 1.00 27.75 105 LEU A N 1
ATOM 839 C CA . LEU A 1 108 ? -11.079 26.670 23.850 1.00 26.61 105 LEU A CA 1
ATOM 840 C C . LEU A 1 108 ? -9.908 26.910 24.812 1.00 30.73 105 LEU A C 1
ATOM 841 O O . LEU A 1 108 ? -10.085 26.887 26.025 1.00 29.10 105 LEU A O 1
ATOM 854 N N . GLY A 1 110 ? -8.508 29.576 25.533 1.00 24.69 107 GLY A N 1
ATOM 855 C CA . GLY A 1 110 ? -8.702 30.839 26.233 1.00 28.05 107 GLY A CA 1
ATOM 856 C C . GLY A 1 110 ? -9.755 30.817 27.341 1.00 30.39 107 GLY A C 1
ATOM 857 O O . GLY A 1 110 ? -10.018 31.832 27.979 1.00 28.78 107 GLY A O 1
ATOM 858 N N . ARG A 1 111 ? -10.329 29.652 27.601 1.00 27.21 108 ARG A N 1
ATOM 859 C CA . ARG A 1 111 ? -11.514 29.561 28.457 1.00 28.74 108 ARG A CA 1
ATOM 860 C C . ARG A 1 111 ? -11.317 30.032 29.907 1.00 35.72 108 ARG A C 1
ATOM 861 O O . ARG A 1 111 ? -12.227 30.599 30.501 1.00 35.80 108 ARG A O 1
ATOM 869 N N . ASP A 1 112 ? -10.148 29.789 30.488 1.00 29.68 109 ASP A N 1
ATOM 870 C CA . ASP A 1 112 ? -9.910 30.234 31.868 1.00 33.21 109 ASP A CA 1
ATOM 871 C C . ASP A 1 112 ? -9.428 31.687 31.953 1.00 40.04 109 ASP A C 1
ATOM 872 O O . ASP A 1 112 ? -9.668 32.373 32.953 1.00 37.70 109 ASP A O 1
ATOM 877 N N . ALA A 1 113 ? -8.777 32.163 30.895 1.00 29.94 110 ALA A N 1
ATOM 878 C CA . ALA A 1 113 ? -8.202 33.502 30.884 1.00 29.48 110 ALA A CA 1
ATOM 879 C C . ALA A 1 113 ? -9.226 34.578 30.521 1.00 35.56 110 ALA A C 1
ATOM 880 O O . ALA A 1 113 ? -9.066 35.722 30.899 1.00 32.64 110 ALA A O 1
ATOM 882 N N . ILE A 1 114 ? -10.266 34.214 29.779 1.00 24.74 111 ILE A N 1
ATOM 883 C CA . ILE A 1 114 ? -11.178 35.225 29.253 1.00 25.32 111 ILE A CA 1
ATOM 884 C C . ILE A 1 114 ? -12.525 35.109 29.960 1.00 29.20 111 ILE A C 1
ATOM 885 O O . ILE A 1 114 ? -13.214 34.104 29.832 1.00 29.60 111 ILE A O 1
ATOM 890 N N . ARG A 1 115 ? -12.891 36.135 30.719 1.00 28.08 112 ARG A N 1
ATOM 891 C CA . ARG A 1 115 ? -14.132 36.087 31.496 1.00 32.50 112 ARG A CA 1
ATOM 892 C C . ARG A 1 115 ? -14.995 37.315 31.227 1.00 34.49 112 ARG A C 1
ATOM 893 O O . ARG A 1 115 ? -15.708 37.790 32.106 1.00 34.85 112 ARG A O 1
ATOM 901 N N . GLU A 1 116 ? -14.932 37.820 29.998 1.00 28.16 113 GLU A N 1
ATOM 902 C CA . GLU A 1 116 ? -15.706 38.981 29.606 1.00 26.47 113 GLU A CA 1
ATOM 903 C C . GLU A 1 116 ? -15.976 38.825 28.114 1.00 24.65 113 GLU A C 1
ATOM 904 O O . GLU A 1 116 ? -15.414 37.920 27.489 1.00 26.18 113 GLU A O 1
ATOM 910 N N . PRO A 1 117 ? -16.840 39.678 27.541 1.00 23.87 114 PRO A N 1
ATOM 911 C CA . PRO A 1 117 ? -17.050 39.606 26.084 1.00 24.39 114 PRO A CA 1
ATOM 912 C C . PRO A 1 117 ? -15.715 39.756 25.343 1.00 27.13 114 PRO A C 1
ATOM 913 O O . PRO A 1 117 ? -14.837 40.526 25.757 1.00 25.35 114 PRO A O 1
ATOM 917 N N . PHE A 1 118 ? -15.556 39.013 24.257 1.00 24.40 115 PHE A N 1
ATOM 918 C CA . PHE A 1 118 ? -14.274 38.982 23.571 1.00 25.69 115 PHE A CA 1
ATOM 919 C C . PHE A 1 118 ? -14.422 38.844 22.061 1.00 26.06 115 PHE A C 1
ATOM 920 O O . PHE A 1 118 ? -15.395 38.249 21.568 1.00 26.34 115 PHE A O 1
ATOM 928 N N . ALA A 1 119 ? -13.458 39.417 21.340 1.00 25.60 116 ALA A N 1
ATOM 929 C CA . ALA A 1 119 ? -13.325 39.221 19.897 1.00 23.87 116 ALA A CA 1
ATOM 930 C C . ALA A 1 119 ? -12.360 38.091 19.607 1.00 26.88 116 ALA A C 1
ATOM 931 O O . ALA A 1 119 ? -11.419 37.877 20.358 1.00 26.81 116 ALA A O 1
ATOM 933 N N . VAL A 1 120 ? -12.605 37.371 18.516 1.00 23.41 117 VAL A N 1
ATOM 934 C CA . VAL A 1 120 ? -11.651 36.408 17.988 1.00 22.25 117 VAL A CA 1
ATOM 935 C C . VAL A 1 120 ? -11.263 36.884 16.600 1.00 23.64 117 VAL A C 1
ATOM 936 O O . VAL A 1 120 ? -12.143 37.222 15.787 1.00 25.65 117 VAL A O 1
ATOM 940 N N . ILE A 1 121 ? -9.962 36.968 16.340 1.00 24.53 118 ILE A N 1
ATOM 941 C CA . ILE A 1 121 ? -9.476 37.341 15.013 1.00 22.89 118 ILE A CA 1
ATOM 942 C C . ILE A 1 121 ? -8.266 36.514 14.611 1.00 28.86 118 ILE A C 1
ATOM 943 O O . ILE A 1 121 ? -7.594 35.919 15.467 1.00 23.74 118 ILE A O 1
ATOM 948 N N . ASN A 1 122 ? -7.988 36.479 13.307 1.00 23.51 119 ASN A N 1
ATOM 949 C CA . ASN A 1 122 ? -6.782 35.824 12.809 1.00 26.48 119 ASN A CA 1
ATOM 950 C C . ASN A 1 122 ? -5.572 36.713 13.053 1.00 26.70 119 ASN A C 1
ATOM 951 O O . ASN A 1 122 ? -5.707 37.937 13.224 1.00 26.12 119 ASN A O 1
ATOM 956 N N . ALA A 1 123 ? -4.390 36.105 13.028 1.00 26.17 120 ALA A N 1
ATOM 957 C CA . ALA A 1 123 ? -3.147 36.808 13.345 1.00 27.12 120 ALA A CA 1
ATOM 958 C C . ALA A 1 123 ? -2.500 37.504 12.145 1.00 29.29 120 ALA A C 1
ATOM 959 O O . ALA A 1 123 ? -1.617 38.337 12.316 1.00 29.93 120 ALA A O 1
ATOM 961 N N . ASP A 1 124 ? -2.930 37.170 10.935 1.00 24.91 121 ASP A N 1
ATOM 962 C CA . ASP A 1 124 ? -2.224 37.659 9.753 1.00 25.45 121 ASP A CA 1
ATOM 963 C C . ASP A 1 124 ? -3.193 38.180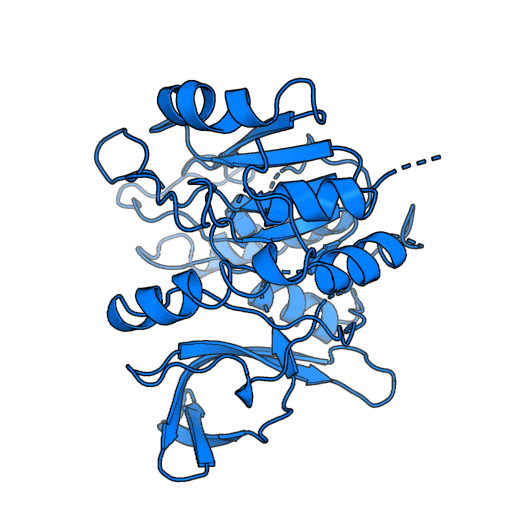 8.688 1.00 30.32 121 ASP A C 1
ATOM 964 O O . ASP A 1 124 ? -2.883 38.171 7.498 1.00 32.18 121 ASP A O 1
ATOM 969 N N . ASP A 1 125 ? -4.376 38.604 9.119 1.00 26.17 122 ASP A N 1
ATOM 970 C CA . ASP A 1 125 ? -5.319 39.293 8.229 1.00 25.94 122 ASP A CA 1
ATOM 971 C C . ASP A 1 125 ? -5.489 40.741 8.667 1.00 26.78 122 ASP A C 1
ATOM 972 O O . ASP A 1 125 ? -5.495 41.036 9.866 1.00 26.18 122 ASP A O 1
ATOM 977 N N . PHE A 1 126 ? -5.640 41.635 7.691 1.00 22.99 123 PHE A N 1
ATOM 978 C CA . PHE A 1 126 ? -5.894 43.043 7.963 1.00 23.04 123 PHE A CA 1
ATOM 979 C C . PHE A 1 126 ? -7.394 43.315 7.892 1.00 23.42 123 PHE A C 1
ATOM 980 O O . PHE A 1 126 ? -8.019 43.188 6.828 1.00 25.88 123 PHE A O 1
ATOM 988 N N . TYR A 1 127 ? -7.973 43.690 9.030 1.00 23.01 124 TYR A N 1
ATOM 989 C CA . TYR A 1 127 ? -9.425 43.841 9.137 1.00 20.19 124 TYR A CA 1
ATOM 990 C C . TYR A 1 127 ? -9.915 45.284 8.929 1.00 23.98 124 TYR A C 1
ATOM 991 O O . TYR A 1 127 ? -11.059 45.506 8.532 1.00 25.55 124 TYR A O 1
ATOM 1000 N N . GLY A 1 128 ? -9.051 46.256 9.209 1.00 25.28 125 GLY A N 1
ATOM 1001 C CA . GLY A 1 128 ? -9.396 47.663 9.067 1.00 24.11 125 GLY A CA 1
ATOM 1002 C C . GLY A 1 128 ? -9.996 48.263 10.331 1.00 27.28 125 GLY A C 1
ATOM 1003 O O . GLY A 1 128 ? -10.683 47.589 11.094 1.00 23.55 125 GLY A O 1
ATOM 1004 N N . ARG A 1 129 ? -9.744 49.546 10.551 1.00 25.03 126 ARG A N 1
ATOM 1005 C CA . ARG A 1 129 ? -10.112 50.184 11.812 1.00 22.39 126 ARG A CA 1
ATOM 1006 C C . ARG A 1 129 ? -11.588 50.065 12.159 1.00 22.57 126 ARG A C 1
ATOM 1007 O O . ARG A 1 129 ? -11.930 49.782 13.309 1.00 24.90 126 ARG A O 1
ATOM 1015 N N . ASN A 1 130 ? -12.472 50.296 11.191 1.00 21.83 127 ASN A N 1
ATOM 1016 C CA . ASN A 1 130 ? -13.902 50.252 11.495 1.00 25.53 127 ASN A CA 1
ATOM 1017 C C . ASN A 1 130 ? -14.427 48.861 11.890 1.00 24.56 127 ASN A C 1
ATOM 1018 O O . ASN A 1 130 ? -15.454 48.753 12.577 1.00 24.04 127 ASN A O 1
ATOM 1023 N N . GLY A 1 131 ? -13.727 47.806 11.461 1.00 23.52 128 GLY A N 1
ATOM 1024 C CA . GLY A 1 131 ? -14.037 46.454 11.902 1.00 23.88 128 GLY A CA 1
ATOM 1025 C C . GLY A 1 131 ? -13.900 46.355 13.409 1.00 25.62 128 GLY A C 1
ATOM 1026 O O . GLY A 1 131 ? -14.795 45.872 14.104 1.00 24.63 128 GLY A O 1
ATOM 1027 N N . PHE A 1 132 ? -12.763 46.809 13.931 1.00 21.44 129 PHE A N 1
ATOM 1028 C CA . PHE A 1 132 ? -12.589 46.868 15.387 1.00 23.91 129 PHE A CA 1
ATOM 1029 C C . PHE A 1 132 ? -13.579 47.792 16.081 1.00 22.92 129 PHE A C 1
ATOM 1030 O O . PHE A 1 132 ? -14.034 47.495 17.191 1.00 23.70 129 PHE A O 1
ATOM 1038 N N . GLU A 1 133 ? -13.917 48.918 15.453 1.00 22.66 130 GLU A N 1
ATOM 1039 C CA . GLU A 1 133 ? -14.868 49.851 16.071 1.00 23.56 130 GLU A CA 1
ATOM 1040 C C . GLU A 1 133 ? -16.272 49.279 16.228 1.00 25.71 130 GLU A C 1
ATOM 1041 O O . GLU A 1 133 ? -16.870 49.387 17.301 1.00 22.42 130 GLU A O 1
ATOM 1047 N N . VAL A 1 134 ? -16.816 48.679 15.174 1.00 22.25 131 VAL A N 1
ATOM 1048 C CA . VAL A 1 134 ? -18.176 48.142 15.299 1.00 24.11 131 VAL A CA 1
ATOM 1049 C C . VAL A 1 134 ? -18.187 46.949 16.254 1.00 24.97 131 VAL A C 1
ATOM 1050 O O . VAL A 1 134 ? -19.148 46.740 17.006 1.00 24.00 131 VAL A O 1
ATOM 1054 N N . LEU A 1 135 ? -17.105 46.179 16.243 1.00 21.16 132 LEU A N 1
ATOM 1055 C CA . LEU A 1 135 ? -17.035 44.986 17.098 1.00 21.42 132 LEU A CA 1
ATOM 1056 C C . LEU A 1 135 ? -16.947 45.350 18.577 1.00 24.35 132 LEU A C 1
ATOM 1057 O O . LEU A 1 135 ? -17.666 44.788 19.426 1.00 22.24 132 LEU A O 1
ATOM 1062 N N . ALA A 1 136 ? -16.063 46.289 18.895 1.00 24.27 133 ALA A N 1
ATOM 1063 C CA . ALA A 1 136 ? -15.937 46.730 20.274 1.00 25.97 133 ALA A CA 1
ATOM 1064 C C . ALA A 1 136 ? -17.268 47.297 20.779 1.00 29.62 133 ALA A C 1
ATOM 1065 O O . ALA A 1 136 ? -17.697 47.012 21.901 1.00 24.51 133 ALA A O 1
ATOM 1067 N N . ARG A 1 137 ? -17.922 48.116 19.959 1.00 25.44 134 ARG A N 1
ATOM 1068 C CA . ARG A 1 137 ? -19.187 48.702 20.379 1.00 24.30 134 ARG A CA 1
ATOM 1069 C C . ARG A 1 137 ? -20.221 47.615 20.700 1.00 24.41 134 ARG A C 1
ATOM 1070 O O . ARG A 1 137 ? -20.925 47.691 21.706 1.00 26.28 134 ARG A O 1
ATOM 1078 N N . LYS A 1 138 ? -20.334 46.618 19.833 1.00 22.62 135 LYS A N 1
ATOM 1079 C CA . LYS A 1 138 ? -21.299 45.542 20.051 1.00 22.28 135 LYS A CA 1
ATOM 1080 C C . LYS A 1 138 ? -20.954 44.716 21.302 1.00 24.48 135 LYS A C 1
ATOM 1081 O O . LYS A 1 138 ? -21.842 44.387 22.098 1.00 23.84 135 LYS A O 1
ATOM 1087 N N . LEU A 1 139 ? -19.676 44.381 21.471 1.00 24.72 136 LEU A N 1
ATOM 1088 C CA . LEU A 1 139 ? -19.230 43.574 22.616 1.00 23.63 136 LEU A CA 1
ATOM 1089 C C . LEU A 1 139 ? -19.591 44.259 23.924 1.00 27.75 136 LEU A C 1
ATOM 1090 O O . LEU A 1 139 ? -20.004 43.613 24.887 1.00 27.73 136 LEU A O 1
ATOM 1108 N N . THR A 1 141 ? -22.175 45.834 24.557 1.00 29.15 138 THR A N 1
ATOM 1109 C CA . THR A 1 141 ? -23.593 45.613 24.862 1.00 34.62 138 THR A CA 1
ATOM 1110 C C . THR A 1 141 ? -23.910 44.187 25.324 1.00 35.31 138 THR A C 1
ATOM 1111 O O . THR A 1 141 ? -25.026 43.913 25.752 1.00 30.28 138 THR A O 1
ATOM 1115 N N . LEU A 1 142 ? -22.938 43.285 25.230 1.00 31.13 139 LEU A N 1
ATOM 1116 C CA . LEU A 1 142 ? -23.183 41.858 25.459 1.00 32.35 139 LEU A CA 1
ATOM 1117 C C . LEU A 1 142 ? -22.825 41.386 26.861 1.00 34.92 139 LEU A C 1
ATOM 1118 O O . LEU A 1 142 ? -22.983 40.205 27.184 1.00 35.77 139 LEU A O 1
ATOM 1123 N N . GLU A 1 143 ? -22.344 42.292 27.700 1.00 29.47 140 GLU A N 1
ATOM 1124 C CA . GLU A 1 143 ? -21.919 41.894 29.030 1.00 33.14 140 GLU A CA 1
ATOM 1125 C C . GLU A 1 143 ? -23.019 41.145 29.789 1.00 38.01 140 GLU A C 1
ATOM 1126 O O . GLU A 1 143 ? -24.163 41.600 29.856 1.00 35.95 140 GLU A O 1
ATOM 1132 N N . GLY A 1 144 ? -22.667 39.987 30.342 1.00 35.35 141 GLY A N 1
ATOM 1133 C CA . GLY A 1 144 ? -23.609 39.174 31.095 1.00 43.29 141 GLY A CA 1
ATOM 1134 C C . GLY A 1 144 ? -24.626 38.377 30.287 1.00 43.31 141 GLY A C 1
ATOM 1135 O O . GLY A 1 144 ? -25.436 37.643 30.863 1.00 39.89 141 GLY A O 1
ATOM 1136 N N . LYS A 1 145 ? -24.603 38.507 28.962 1.00 33.01 142 LYS A N 1
ATOM 1137 C CA . LYS A 1 145 ? -25.564 37.773 28.125 1.00 30.82 142 LYS A CA 1
ATOM 1138 C C . LYS A 1 145 ? -25.114 36.337 27.807 1.00 34.93 142 LYS A C 1
ATOM 1139 O O . LYS A 1 145 ? -23.942 35.987 27.978 1.00 35.11 142 LYS A O 1
ATOM 1145 N N . GLN A 1 146 ? -26.060 35.511 27.371 1.00 31.18 143 GLN A N 1
ATOM 1146 C CA . GLN A 1 146 ? -25.782 34.121 26.993 1.00 32.01 143 GLN A CA 1
ATOM 1147 C C . GLN A 1 146 ? -26.304 33.922 25.577 1.00 32.05 143 GLN A C 1
ATOM 1148 O O . GLN A 1 146 ? -27.468 34.204 25.302 1.00 30.40 143 GLN A O 1
ATOM 1154 N N . GLY A 1 147 ? -25.457 33.449 24.672 1.00 29.54 144 GLY A N 1
ATOM 1155 C CA . GLY A 1 147 ? -25.940 33.030 23.365 1.00 28.80 144 GLY A CA 1
ATOM 1156 C C . GLY A 1 147 ? -26.301 34.188 22.444 1.00 29.55 144 GLY A C 1
ATOM 1157 O O . GLY A 1 147 ? -27.012 33.998 21.454 1.00 29.35 144 GLY A O 1
ATOM 1158 N N . GLU A 1 148 ? -25.818 35.388 22.767 1.00 27.20 145 GLU A N 1
ATOM 1159 C CA . GLU A 1 148 ? -25.957 36.547 21.869 1.00 26.03 145 GLU A CA 1
ATOM 1160 C C . GLU A 1 148 ? -24.573 36.997 21.398 1.00 27.96 145 GLU A C 1
ATOM 1161 O O . GLU A 1 148 ? -23.807 37.582 22.163 1.00 26.22 145 GLU A O 1
ATOM 1167 N N . TYR A 1 149 ? -24.253 36.679 20.147 1.00 24.71 146 TYR A N 1
ATOM 1168 C CA . TYR A 1 149 ? -22.907 36.876 19.601 1.00 24.90 146 TYR A CA 1
ATOM 1169 C C . TYR A 1 149 ? -22.971 37.791 18.383 1.00 24.52 146 TYR A C 1
ATOM 1170 O O . TYR A 1 149 ? -24.049 38.302 18.040 1.00 25.17 146 TYR A O 1
ATOM 1179 N N . CYS A 1 150 ? -21.827 37.987 17.723 1.00 25.95 147 CYS A N 1
ATOM 1180 C CA . CYS A 1 150 ? -21.781 38.793 16.506 1.00 24.96 147 CYS A CA 1
ATOM 1181 C C . CYS A 1 150 ? -20.617 38.383 15.602 1.00 26.82 147 CYS A C 1
ATOM 1182 O O . CYS A 1 150 ? -19.731 37.608 15.988 1.00 25.63 147 CYS A O 1
ATOM 1193 N N . VAL A 1 152 ? -18.207 40.276 12.163 1.00 23.38 149 VAL A N 1
ATOM 1194 C CA . VAL A 1 152 ? -18.041 41.439 11.304 1.00 22.56 149 VAL A CA 1
ATOM 1195 C C . VAL A 1 152 ? -18.055 40.910 9.882 1.00 26.97 149 VAL A C 1
ATOM 1196 O O . VAL A 1 152 ? -17.207 40.105 9.491 1.00 29.45 149 VAL A O 1
ATOM 1200 N N . GLY A 1 153 ? -19.069 41.313 9.128 1.00 25.25 150 GLY A N 1
ATOM 1201 C CA . GLY A 1 153 ? -19.215 40.838 7.767 1.00 27.65 150 GLY A CA 1
ATOM 1202 C C . GLY A 1 153 ? -18.398 41.660 6.786 1.00 27.90 150 GLY A C 1
ATOM 1203 O O . GLY A 1 153 ? -18.252 42.876 6.952 1.00 27.72 150 GLY A O 1
ATOM 1204 N N . TYR A 1 154 ? -17.857 40.983 5.779 1.00 24.35 151 TYR A N 1
ATOM 1205 C CA . TYR A 1 154 ? -17.227 41.622 4.627 1.00 24.72 151 TYR A CA 1
ATOM 1206 C C . TYR A 1 154 ? -17.975 41.199 3.356 1.00 29.28 151 TYR A C 1
ATOM 1207 O O . TYR A 1 154 ? -18.786 40.278 3.400 1.00 32.94 151 TYR A O 1
ATOM 1216 N N . ARG A 1 155 ? -17.723 41.876 2.236 1.00 26.66 152 ARG A N 1
ATOM 1217 C CA . ARG A 1 155 ? -18.380 41.514 0.976 1.00 30.25 152 ARG A CA 1
ATOM 1218 C C . ARG A 1 155 ? -17.429 40.659 0.135 1.00 25.93 152 ARG A C 1
ATOM 1219 O O . ARG A 1 155 ? -16.279 41.024 -0.064 1.00 29.68 152 ARG A O 1
ATOM 1227 N N . VAL A 1 156 ? -17.915 39.517 -0.343 1.00 31.01 153 VAL A N 1
ATOM 1228 C CA . VAL A 1 156 ? -17.036 38.542 -0.990 1.00 29.68 153 VAL A CA 1
ATOM 1229 C C . VAL A 1 156 ? -16.245 39.136 -2.149 1.00 29.58 153 VAL A C 1
ATOM 1230 O O . VAL A 1 156 ? -15.059 38.829 -2.315 1.00 32.04 153 VAL A O 1
ATOM 1234 N N . GLY A 1 157 ? -16.881 40.007 -2.931 1.00 32.29 154 GLY A N 1
ATOM 1235 C CA . GLY A 1 157 ? -16.235 40.593 -4.102 1.00 30.53 154 GLY A CA 1
ATOM 1236 C C . GLY A 1 157 ? -15.019 41.444 -3.775 1.00 34.49 154 GLY A C 1
ATOM 1237 O O . GLY A 1 157 ? -14.173 41.703 -4.633 1.00 35.40 154 GLY A O 1
ATOM 1238 N N . ASN A 1 158 ? -14.932 41.878 -2.522 1.00 29.97 155 ASN A N 1
ATOM 1239 C CA . ASN A 1 158 ? -13.795 42.656 -2.049 1.00 28.51 155 ASN A CA 1
ATOM 1240 C C . ASN A 1 158 ? -12.679 41.776 -1.476 1.00 30.62 155 ASN A C 1
ATOM 1241 O O . ASN A 1 158 ? -11.641 42.290 -1.048 1.00 34.80 155 ASN A O 1
ATOM 1246 N N . THR A 1 159 ? -12.880 40.460 -1.454 1.00 30.31 156 THR A N 1
ATOM 1247 C CA . THR A 1 159 ? -11.932 39.571 -0.772 1.00 31.14 156 THR A CA 1
ATOM 1248 C C . THR A 1 159 ? -11.288 38.537 -1.683 1.00 31.96 156 THR A C 1
ATOM 1249 O O . THR A 1 159 ? -10.728 37.552 -1.203 1.00 37.07 156 THR A O 1
ATOM 1253 N N . LEU A 1 160 ? -11.358 38.745 -2.992 1.00 30.76 157 LEU A N 1
ATOM 1254 C CA . LEU A 1 160 ? -10.860 37.737 -3.926 1.00 32.97 157 LEU A CA 1
ATOM 1255 C C . LEU A 1 160 ? -9.396 37.983 -4.280 1.00 38.57 157 LEU A C 1
ATOM 1256 O O . LEU A 1 160 ? -8.845 39.035 -3.964 1.00 40.16 157 LEU A O 1
ATOM 1261 N N . SER A 1 161 ? -8.773 37.001 -4.921 1.00 37.62 158 SER A N 1
ATOM 1262 C CA . SER A 1 161 ? -7.410 37.148 -5.424 1.00 35.60 158 SER A CA 1
ATOM 1263 C C . SER A 1 161 ? -7.350 36.920 -6.929 1.00 37.90 158 SER A C 1
ATOM 1264 O O . SER A 1 161 ? -7.981 36.001 -7.453 1.00 42.86 158 SER A O 1
ATOM 1267 N N . GLU A 1 162 ? -6.584 37.751 -7.625 1.00 42.11 159 GLU A N 1
ATOM 1268 C CA . GLU A 1 162 ? -6.374 37.545 -9.055 1.00 54.88 159 GLU A CA 1
ATOM 1269 C C . GLU A 1 162 ? -5.463 36.348 -9.346 1.00 54.20 159 GLU A C 1
ATOM 1270 O O . GLU A 1 162 ? -5.297 35.962 -10.501 1.00 53.28 159 GLU A O 1
ATOM 1276 N N . SER A 1 163 ? -4.884 35.758 -8.302 1.00 47.33 160 SER A N 1
ATOM 1277 C CA . SER A 1 163 ? -3.896 34.687 -8.483 1.00 48.97 160 SER A CA 1
ATOM 1278 C C . SER A 1 163 ? -4.464 33.271 -8.354 1.00 52.64 160 SER A C 1
ATOM 1279 O O . SER A 1 163 ? -3.796 32.288 -8.688 1.00 50.74 160 SER A O 1
ATOM 1282 N N . GLY A 1 164 ? -5.691 33.160 -7.865 1.00 42.89 161 GLY A N 1
ATOM 1283 C CA . GLY A 1 164 ? -6.304 31.857 -7.678 1.00 44.61 161 GLY A CA 1
ATOM 1284 C C . GLY A 1 164 ? -7.519 31.926 -6.776 1.00 49.95 161 GLY A C 1
ATOM 1285 O O . GLY A 1 164 ? -7.932 33.008 -6.355 1.00 42.03 161 GLY A O 1
ATOM 1286 N N . GLY A 1 165 ? -8.087 30.767 -6.464 1.00 51.12 162 GLY A N 1
ATOM 1287 C CA . GLY A 1 165 ? -9.283 30.717 -5.648 1.00 47.10 162 GLY A CA 1
ATOM 1288 C C . GLY A 1 165 ? -9.020 30.989 -4.187 1.00 46.50 162 GLY A C 1
ATOM 1289 O O . GLY A 1 165 ? -7.910 30.774 -3.692 1.00 43.46 162 GLY A O 1
ATOM 1290 N N . VAL A 1 166 ? -10.045 31.469 -3.490 1.00 38.49 163 VAL A N 1
ATOM 1291 C CA . VAL A 1 166 ? -9.953 31.661 -2.054 1.00 35.71 163 VAL A CA 1
ATOM 1292 C C . VAL A 1 166 ? -11.029 30.861 -1.334 1.00 37.18 163 VAL A C 1
ATOM 1293 O O . VAL A 1 166 ? -12.019 30.456 -1.933 1.00 39.55 163 VAL A O 1
ATOM 1297 N N . SER A 1 167 ? -10.819 30.636 -0.047 1.00 42.29 164 SER A N 1
ATOM 1298 C CA . SER A 1 167 ? -11.777 29.921 0.770 1.00 45.71 164 SER A CA 1
ATOM 1299 C C . SER A 1 167 ? -12.414 30.916 1.732 1.00 40.48 164 SER A C 1
ATOM 1300 O O . SER A 1 167 ? -11.716 31.660 2.421 1.00 36.57 164 SER A O 1
ATOM 1303 N N . ARG A 1 168 ? -13.746 30.937 1.765 1.00 39.23 165 ARG A N 1
ATOM 1304 C CA . ARG A 1 168 ? -14.489 31.931 2.539 1.00 36.12 165 ARG A CA 1
ATOM 1305 C C . ARG A 1 168 ? -15.670 31.292 3.265 1.00 37.10 165 ARG A C 1
ATOM 1306 O O . ARG A 1 168 ? -16.310 30.388 2.735 1.00 38.65 165 ARG A O 1
ATOM 1314 N N . GLY A 1 169 ? -15.954 31.757 4.476 1.00 35.11 166 GLY A N 1
ATOM 1315 C CA . GLY A 1 169 ? -17.185 31.375 5.147 1.00 32.62 166 GLY A CA 1
ATOM 1316 C C . GLY A 1 169 ? -18.353 32.108 4.509 1.00 35.31 166 GLY A C 1
ATOM 1317 O O . GLY A 1 169 ? -18.568 33.294 4.775 1.00 29.80 166 GLY A O 1
ATOM 1318 N N . VAL A 1 170 ? -19.110 31.413 3.665 1.00 33.04 167 VAL A N 1
ATOM 1319 C CA . VAL A 1 170 ? -20.226 32.045 2.964 1.00 37.15 167 VAL A CA 1
ATOM 1320 C C . VAL A 1 170 ? -21.456 32.093 3.866 1.00 35.48 167 VAL A C 1
ATOM 1321 O O . VAL A 1 170 ? -21.902 31.066 4.384 1.00 33.91 167 VAL A O 1
ATOM 1325 N N . CYS A 1 171 ? -21.994 33.293 4.060 1.00 33.07 168 CYS A N 1
ATOM 1326 C CA . CYS A 1 171 ? -23.023 33.510 5.067 1.00 28.59 168 CYS A CA 1
ATOM 1327 C C . CYS A 1 171 ? -24.410 33.722 4.480 1.00 31.71 168 CYS A C 1
ATOM 1328 O O . CYS A 1 171 ? -24.561 34.403 3.476 1.00 33.77 168 CYS A O 1
ATOM 1331 N N . GLN A 1 172 ? -25.415 33.150 5.134 1.00 30.10 169 GLN A N 1
ATOM 1332 C CA . GLN A 1 172 ? -26.805 33.493 4.853 1.00 36.17 169 GLN A CA 1
ATOM 1333 C C . GLN A 1 172 ? -27.243 34.429 5.959 1.00 33.19 169 GLN A C 1
ATOM 1334 O O . GLN A 1 172 ? -27.086 34.107 7.136 1.00 30.48 169 GLN A O 1
ATOM 1340 N N . VAL A 1 173 ? -27.787 35.587 5.587 1.00 30.05 170 VAL A N 1
ATOM 1341 C CA . VAL A 1 173 ? -28.150 36.609 6.568 1.00 31.10 170 VAL A CA 1
ATOM 1342 C C . VAL A 1 173 ? -29.571 37.107 6.309 1.00 33.16 170 VAL A C 1
ATOM 1343 O O . VAL A 1 173 ? -29.926 37.440 5.175 1.00 33.47 170 VAL A O 1
ATOM 1347 N N . ASP A 1 174 ? -30.389 37.148 7.352 1.00 32.16 171 ASP A N 1
ATOM 1348 C CA . ASP A 1 174 ? -31.802 37.485 7.153 1.00 34.63 171 ASP A CA 1
ATOM 1349 C C . ASP A 1 174 ? -32.029 38.991 7.256 1.00 36.15 171 ASP A C 1
ATOM 1350 O O . ASP A 1 174 ? -31.087 39.755 7.454 1.00 29.65 171 ASP A O 1
ATOM 1355 N N . GLU A 1 175 ? -33.280 39.419 7.114 1.00 34.63 172 GLU A N 1
ATOM 1356 C CA . GLU A 1 175 ? -33.590 40.847 7.062 1.00 38.70 172 GLU A CA 1
ATOM 1357 C C . GLU A 1 175 ? -33.342 41.577 8.383 1.00 35.72 172 GLU A C 1
ATOM 1358 O O . GLU A 1 175 ? -33.271 42.799 8.410 1.00 35.25 172 GLU A O 1
ATOM 1364 N N . LYS A 1 176 ? -33.230 40.832 9.476 1.00 32.11 173 LYS A N 1
ATOM 1365 C CA . LYS A 1 176 ? -32.905 41.426 10.766 1.00 28.10 173 LYS A CA 1
ATOM 1366 C C . LYS A 1 176 ? -31.398 41.445 10.997 1.00 29.60 173 LYS A C 1
ATOM 1367 O O . LYS A 1 176 ? -30.940 41.694 12.110 1.00 30.90 173 LYS A O 1
ATOM 1373 N N . HIS A 1 177 ? -30.627 41.181 9.942 1.00 27.42 174 HIS A N 1
ATOM 1374 C CA . HIS A 1 177 ? -29.170 41.172 10.045 1.00 32.97 174 HIS A CA 1
ATOM 1375 C C . HIS A 1 177 ? -28.652 40.044 10.943 1.00 32.22 174 HIS A C 1
ATOM 1376 O O . HIS A 1 177 ? -27.588 40.164 11.539 1.00 26.65 174 HIS A O 1
ATOM 1383 N N . LEU A 1 178 ? -29.404 38.951 11.028 1.00 29.55 175 LEU A N 1
ATOM 1384 C CA . LEU A 1 178 ? -28.983 37.800 11.818 1.00 30.76 175 LEU A CA 1
ATOM 1385 C C . LEU A 1 178 ? -28.502 36.671 10.917 1.00 27.26 175 LEU A C 1
ATOM 1386 O O . LEU A 1 178 ? -29.128 36.365 9.893 1.00 29.56 175 LEU A O 1
ATOM 1391 N N . LEU A 1 179 ? -27.385 36.070 11.313 1.00 27.81 176 LEU A N 1
ATOM 1392 C CA . LEU A 1 179 ? -26.779 34.952 10.599 1.00 31.90 176 LEU A CA 1
ATOM 1393 C C . LEU A 1 179 ? -27.686 33.734 10.714 1.00 31.22 176 LEU A C 1
ATOM 1394 O O . LEU A 1 179 ? -28.067 33.336 11.818 1.00 32.79 176 LEU A O 1
ATOM 1399 N N . THR A 1 180 ? -28.054 33.140 9.588 1.00 29.62 177 THR A N 1
ATOM 1400 C CA . THR A 1 180 ? -28.893 31.946 9.650 1.00 31.87 177 THR A CA 1
ATOM 1401 C C . THR A 1 180 ? -28.097 30.718 9.239 1.00 36.57 177 THR A C 1
ATOM 1402 O O . THR A 1 180 ? -28.528 29.590 9.464 1.00 35.54 177 THR A O 1
ATOM 1406 N N . GLY A 1 181 ? -26.931 30.940 8.640 1.00 32.69 178 GLY A N 1
ATOM 1407 C CA . GLY A 1 181 ? -26.077 29.835 8.236 1.00 35.21 178 GLY A CA 1
ATOM 1408 C C . GLY A 1 181 ? -24.716 30.316 7.779 1.00 36.72 178 GLY A C 1
ATOM 1409 O O . GLY A 1 181 ? -24.594 31.383 7.186 1.00 34.27 178 GLY A O 1
ATOM 1410 N N . VAL A 1 182 ? -23.682 29.530 8.056 1.00 36.43 179 VAL A N 1
ATOM 1411 C CA . VAL A 1 182 ? -22.364 29.817 7.526 1.00 29.54 179 VAL A CA 1
ATOM 1412 C C . VAL A 1 182 ? -21.655 28.507 7.184 1.00 37.50 179 VAL A C 1
ATOM 1413 O O . VAL A 1 182 ? -21.641 27.557 7.979 1.00 37.36 179 VAL A O 1
ATOM 1417 N N . VAL A 1 183 ? -21.108 28.442 5.980 1.00 35.08 180 VAL A N 1
ATOM 1418 C CA . VAL A 1 183 ? -20.433 27.231 5.529 1.00 39.30 180 VAL A CA 1
ATOM 1419 C C . VAL A 1 183 ? -19.180 27.581 4.729 1.00 45.07 180 VAL A C 1
ATOM 1420 O O . VAL A 1 183 ? -19.232 28.366 3.774 1.00 44.02 180 VAL A O 1
ATOM 1424 N N . GLU A 1 184 ? -18.056 26.990 5.125 1.00 46.24 181 GLU A N 1
ATOM 1425 C CA . GLU A 1 184 ? -16.784 27.234 4.452 1.00 46.40 181 GLU A CA 1
ATOM 1426 C C . GLU A 1 184 ? -16.822 26.707 3.024 1.00 49.23 181 GLU A C 1
ATOM 1427 O O . GLU A 1 184 ? -17.093 25.525 2.799 1.00 51.54 181 GLU A O 1
ATOM 1433 N N . ARG A 1 185 ? -16.564 27.585 2.061 1.00 39.40 182 ARG A N 1
ATOM 1434 C CA . ARG A 1 185 ? -16.503 27.193 0.655 1.00 41.33 182 ARG A CA 1
ATOM 1435 C C . ARG A 1 185 ? -15.120 27.503 0.090 1.00 49.71 182 ARG A C 1
ATOM 1436 O O . ARG A 1 185 ? -14.609 28.612 0.271 1.00 41.38 182 ARG A O 1
ATOM 1444 N N . THR A 1 186 ? -14.518 26.531 -0.594 1.00 49.25 183 THR A N 1
ATOM 1445 C CA . THR A 1 186 ? -13.200 26.727 -1.203 1.00 48.24 183 THR A CA 1
ATOM 1446 C C . THR A 1 186 ? -13.325 27.051 -2.682 1.00 48.22 183 THR A C 1
ATOM 1447 O O . THR A 1 186 ? -14.370 26.823 -3.291 1.00 51.88 183 THR A O 1
ATOM 1451 N N . GLY A 1 187 ? -12.254 27.595 -3.252 1.00 47.84 184 GLY A N 1
ATOM 1452 C CA . GLY A 1 187 ? -12.150 27.773 -4.690 1.00 45.18 184 GLY A CA 1
ATOM 1453 C C . GLY A 1 187 ? -12.953 28.908 -5.291 1.00 49.27 184 GLY A C 1
ATOM 1454 O O . GLY A 1 187 ? -13.234 28.904 -6.493 1.00 48.87 184 GLY A O 1
ATOM 1455 N N . ILE A 1 188 ? -13.323 29.883 -4.465 1.00 40.80 185 ILE A N 1
ATOM 1456 C CA . ILE A 1 188 ? -14.099 31.020 -4.945 1.00 42.18 185 ILE A CA 1
ATOM 1457 C C . ILE A 1 188 ? -13.240 31.918 -5.828 1.00 46.83 185 ILE A C 1
ATOM 1458 O O . ILE A 1 188 ? -12.194 32.418 -5.403 1.00 46.27 185 ILE A O 1
ATOM 1463 N N . GLU A 1 189 ? -13.695 32.126 -7.055 1.00 43.73 186 GLU A N 1
ATOM 1464 C CA . GLU A 1 189 ? -12.982 32.962 -8.009 1.00 48.65 186 GLU A CA 1
ATOM 1465 C C . GLU A 1 189 ? -13.962 33.778 -8.829 1.00 45.75 186 GLU A C 1
ATOM 1466 O O . GLU A 1 189 ? -15.078 33.331 -9.10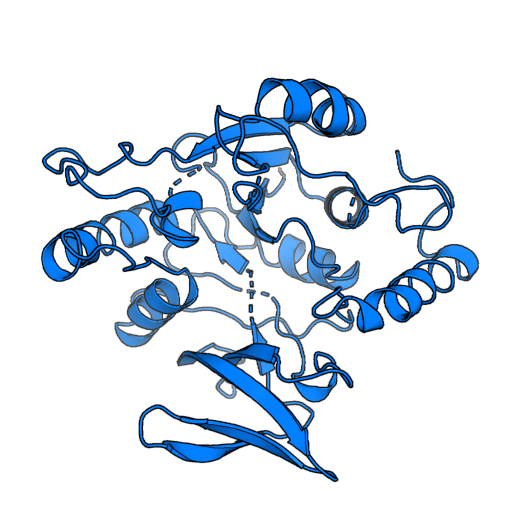3 1.00 45.82 186 GLU A O 1
ATOM 1472 N N . ARG A 1 190 ? -13.540 34.965 -9.247 1.00 42.71 187 ARG A N 1
ATOM 1473 C CA . ARG A 1 190 ? -14.308 35.697 -10.234 1.00 44.96 187 ARG A CA 1
ATOM 1474 C C . ARG A 1 190 ? -13.788 35.281 -11.593 1.00 58.61 187 ARG A C 1
ATOM 1475 O O . ARG A 1 190 ? -12.692 35.676 -12.000 1.00 51.91 187 ARG A O 1
ATOM 1483 N N . THR A 1 191 ? -14.570 34.453 -12.275 1.00 60.55 188 THR A N 1
ATOM 1484 C CA . THR A 1 191 ? -14.216 33.979 -13.601 1.00 73.30 188 THR A CA 1
ATOM 1485 C C . THR A 1 191 ? -15.052 34.742 -14.619 1.00 77.11 188 THR A C 1
ATOM 1486 O O . THR A 1 191 ? -16.263 34.543 -14.721 1.00 72.44 188 THR A O 1
ATOM 1490 N N . ASP A 1 192 ? -14.390 35.639 -15.341 1.00 85.51 189 ASP A N 1
ATOM 1491 C CA . ASP A 1 192 ? -15.041 36.539 -16.289 1.00 93.38 189 ASP A CA 1
ATOM 1492 C C . ASP A 1 192 ? -16.402 37.071 -15.822 1.00 82.52 189 ASP A C 1
ATOM 1493 O O . ASP A 1 192 ? -17.453 36.645 -16.307 1.00 79.97 189 ASP A O 1
ATOM 1498 N N . GLY A 1 193 ? -16.371 38.005 -14.877 1.00 75.00 190 GLY A N 1
ATOM 1499 C CA . GLY A 1 193 ? -17.560 38.746 -14.496 1.00 67.69 190 GLY A CA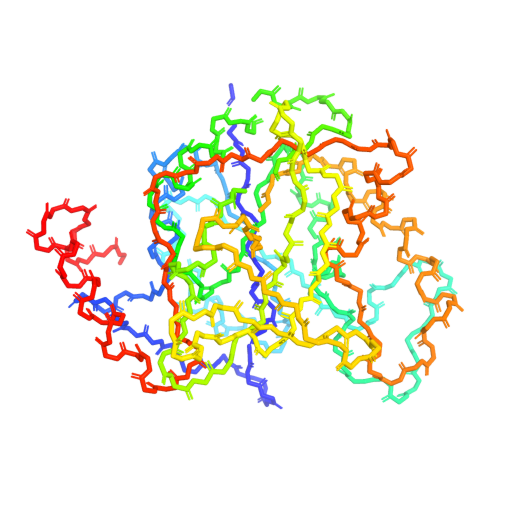 1
ATOM 1500 C C . GLY A 1 193 ? -18.397 38.177 -13.365 1.00 59.72 190 GLY A C 1
ATOM 1501 O O . GLY A 1 193 ? -19.086 38.926 -12.679 1.00 62.44 190 GLY A O 1
ATOM 1502 N N . THR A 1 194 ? -18.351 36.863 -13.167 1.00 59.15 191 THR A N 1
ATOM 1503 C CA . THR A 1 194 ? -19.194 36.231 -12.156 1.00 58.58 191 THR A CA 1
ATOM 1504 C C . THR A 1 194 ? -18.400 35.429 -11.127 1.00 54.87 191 THR A C 1
ATOM 1505 O O . THR A 1 194 ? -17.503 34.649 -11.463 1.00 51.84 191 THR A O 1
ATOM 1509 N N . ILE A 1 195 ? -18.748 35.627 -9.864 1.00 39.29 192 ILE A N 1
ATOM 1510 C CA . ILE A 1 195 ? -18.093 34.939 -8.767 1.00 45.27 192 ILE A CA 1
ATOM 1511 C C . ILE A 1 195 ? -18.748 33.572 -8.578 1.00 51.71 192 ILE A C 1
ATOM 1512 O O . ILE A 1 195 ? -19.958 33.484 -8.380 1.00 48.43 192 ILE A O 1
ATOM 1517 N N . SER A 1 196 ? -17.960 32.503 -8.648 1.00 47.56 193 SER A N 1
ATOM 1518 C CA . SER A 1 196 ? -18.516 31.171 -8.428 1.00 49.33 193 SER A CA 1
ATOM 1519 C C . SER A 1 196 ? -17.609 30.225 -7.635 1.00 52.92 193 SER A C 1
ATOM 1520 O O . SER A 1 196 ? -16.411 30.470 -7.477 1.00 49.17 193 SER A O 1
ATOM 1523 N N . PHE A 1 197 ? -18.219 29.166 -7.112 1.00 53.89 194 PHE A N 1
ATOM 1524 C CA . PHE A 1 197 ? -17.514 28.045 -6.505 1.00 52.86 194 PHE A CA 1
ATOM 1525 C C . PHE A 1 197 ? -18.313 26.777 -6.798 1.00 60.37 194 PHE A C 1
ATOM 1526 O O . PHE A 1 197 ? -19.399 26.849 -7.366 1.00 62.16 194 PHE A O 1
ATOM 1534 N N . ARG A 1 198 ? -17.777 25.623 -6.416 1.00 57.87 195 ARG A N 1
ATOM 1535 C CA . ARG A 1 198 ? -18.491 24.362 -6.569 1.00 62.58 195 ARG A CA 1
ATOM 1536 C C . ARG A 1 198 ? -18.788 23.788 -5.197 1.00 62.80 195 ARG A C 1
ATOM 1537 O O . ARG A 1 198 ? -17.906 23.747 -4.339 1.00 59.50 195 ARG A O 1
ATOM 1545 N N . ASP A 1 199 ? -20.026 23.346 -4.982 1.00 65.23 196 ASP A N 1
ATOM 1546 C CA . ASP A 1 199 ? -20.396 22.783 -3.684 1.00 68.22 196 ASP A CA 1
ATOM 1547 C C . ASP A 1 199 ? -20.041 21.301 -3.568 1.00 69.87 196 ASP A C 1
ATOM 1548 O O . ASP A 1 199 ? -19.413 20.738 -4.467 1.00 63.57 196 ASP A O 1
ATOM 1553 N N . GLU A 1 200 ? -20.444 20.684 -2.458 1.00 78.86 197 GLU A N 1
ATOM 1554 C CA . GLU A 1 200 ? -20.133 19.283 -2.184 1.00 88.75 197 GLU A CA 1
ATOM 1555 C C . GLU A 1 200 ? -20.557 18.355 -3.319 1.00 92.87 197 GLU A C 1
ATOM 1556 O O . GLU A 1 200 ? -19.895 17.353 -3.593 1.00 95.71 197 GLU A O 1
ATOM 1562 N N . THR A 1 201 ? -21.664 18.687 -3.974 1.00 94.04 198 THR A N 1
ATOM 1563 C CA . THR A 1 201 ? -22.207 17.834 -5.028 1.00 93.60 198 THR A CA 1
ATOM 1564 C C . THR A 1 201 ? -21.630 18.183 -6.401 1.00 92.84 198 THR A C 1
ATOM 1565 O O . THR A 1 201 ? -22.120 17.714 -7.430 1.00 99.41 198 THR A O 1
ATOM 1569 N N . GLY A 1 202 ? -20.585 19.005 -6.406 1.00 83.43 199 GLY A N 1
ATOM 1570 C CA . GLY A 1 202 ? -19.909 19.377 -7.635 1.00 78.99 199 GLY A CA 1
ATOM 1571 C C . GLY A 1 202 ? -20.676 20.381 -8.476 1.00 79.40 199 GLY A C 1
ATOM 1572 O O . GLY A 1 202 ? -20.274 20.695 -9.599 1.00 78.60 199 GLY A O 1
ATOM 1573 N N . LYS A 1 203 ? -21.786 20.880 -7.940 1.00 80.86 200 LYS A N 1
ATOM 1574 C CA . LYS A 1 203 ? -22.576 21.886 -8.639 1.00 86.83 200 LYS A CA 1
ATOM 1575 C C . LYS A 1 203 ? -21.943 23.262 -8.480 1.00 83.19 200 LYS A C 1
ATOM 1576 O O . LYS A 1 203 ? -21.497 23.621 -7.387 1.00 78.34 200 LYS A O 1
ATOM 1582 N N . ILE A 1 204 ? -21.896 24.032 -9.563 1.00 78.11 201 ILE A N 1
ATOM 1583 C CA . ILE A 1 204 ? -21.372 25.388 -9.474 1.00 77.51 201 ILE A CA 1
ATOM 1584 C C . ILE A 1 204 ? -22.437 26.341 -8.936 1.00 77.37 201 ILE A C 1
ATOM 1585 O O . ILE A 1 204 ? -23.603 26.300 -9.344 1.00 68.79 201 ILE A O 1
ATOM 1590 N N . CYS A 1 205 ? -22.026 27.183 -7.996 1.00 68.96 202 CYS A N 1
ATOM 1591 C CA . CYS A 1 205 ? -22.913 28.169 -7.409 1.00 67.67 202 CYS A CA 1
ATOM 1592 C C . CYS A 1 205 ? -22.299 29.547 -7.610 1.00 66.77 202 CYS A C 1
ATOM 1593 O O . CYS A 1 205 ? -21.080 29.707 -7.526 1.00 60.38 202 CYS A O 1
ATOM 1596 N N . THR A 1 206 ? -23.135 30.542 -7.882 1.00 62.45 203 THR A N 1
ATOM 1597 C CA . THR A 1 206 ? -22.640 31.905 -8.028 1.00 57.04 203 THR A CA 1
ATOM 1598 C C . THR A 1 206 ? -22.940 32.743 -6.790 1.00 54.05 203 THR A C 1
ATOM 1599 O O . THR A 1 206 ? -23.793 32.397 -5.975 1.00 51.83 203 THR A O 1
ATOM 1603 N N . LEU A 1 207 ? -22.216 33.848 -6.662 1.00 44.75 204 LEU A N 1
ATOM 1604 C CA . LEU A 1 207 ? -22.336 34.728 -5.517 1.00 38.82 204 LEU A CA 1
ATOM 1605 C C . LEU A 1 207 ? -22.380 36.157 -6.031 1.00 41.91 204 LEU A C 1
ATOM 1606 O O . LEU A 1 207 ? -21.615 36.516 -6.923 1.00 41.19 204 LEU A O 1
ATOM 1611 N N . ALA A 1 208 ? -23.262 36.977 -5.465 1.00 38.91 205 ALA A N 1
ATOM 1612 C CA . ALA A 1 208 ? -23.274 38.405 -5.766 1.00 36.23 205 ALA A CA 1
ATOM 1613 C C . ALA A 1 208 ? -21.995 39.066 -5.260 1.00 39.97 205 ALA A C 1
ATOM 1614 O O . ALA A 1 208 ? -21.368 38.573 -4.318 1.00 39.59 205 ALA A O 1
ATOM 1616 N N . GLU A 1 209 ? -21.612 40.187 -5.868 1.00 35.80 206 GLU A N 1
ATOM 1617 C CA . GLU A 1 209 ? -20.427 40.916 -5.411 1.00 39.38 206 GLU A CA 1
ATOM 1618 C C . GLU A 1 209 ? -20.510 41.300 -3.928 1.00 35.76 206 GLU A C 1
ATOM 1619 O O . GLU A 1 209 ? -19.488 41.334 -3.224 1.00 32.63 206 GLU A O 1
ATOM 1625 N N . ASP A 1 210 ? -21.721 41.610 -3.466 1.00 30.93 207 ASP A N 1
ATOM 1626 C CA . ASP A 1 210 ? -21.918 42.063 -2.085 1.00 34.66 207 ASP A CA 1
ATOM 1627 C C . ASP A 1 210 ? -22.349 40.957 -1.116 1.00 36.22 207 ASP A C 1
ATOM 1628 O O . ASP A 1 210 ? -22.732 41.238 0.017 1.00 33.53 207 ASP A O 1
ATOM 1633 N N . ALA A 1 211 ? -22.297 39.703 -1.556 1.00 32.86 208 ALA A N 1
ATOM 1634 C CA . ALA A 1 211 ? -22.642 38.585 -0.680 1.00 33.81 208 ALA A CA 1
ATOM 1635 C C . ALA A 1 211 ? -21.768 38.610 0.575 1.00 32.21 208 ALA A C 1
ATOM 1636 O O . ALA A 1 211 ? -20.545 38.747 0.486 1.00 29.90 208 ALA A O 1
ATOM 1638 N N . PRO A 1 212 ? -22.389 38.468 1.752 1.00 31.08 209 PRO A N 1
ATOM 1639 C CA . PRO A 1 212 ? -21.614 38.563 2.995 1.00 31.90 209 PRO A CA 1
ATOM 1640 C C . PRO A 1 212 ? -20.734 37.331 3.218 1.00 30.99 209 PRO A C 1
ATOM 1641 O O . PRO A 1 212 ? -21.166 36.200 2.931 1.00 29.25 209 PRO A O 1
ATOM 1645 N N . VAL A 1 213 ? -19.521 37.547 3.725 1.00 29.51 210 VAL A N 1
ATOM 1646 C CA . VAL A 1 213 ? -18.646 36.437 4.118 1.00 25.89 210 VAL A CA 1
ATOM 1647 C C . VAL A 1 213 ? -18.044 36.694 5.480 1.00 30.25 210 VAL A C 1
ATOM 1648 O O . VAL A 1 213 ? -17.894 37.850 5.902 1.00 28.60 210 VAL A O 1
ATOM 1652 N N . SER A 1 214 ? -17.714 35.607 6.170 1.00 30.45 211 SER A N 1
ATOM 1653 C CA . SER A 1 214 ? -16.925 35.678 7.389 1.00 30.76 211 SER A CA 1
ATOM 1654 C C . SER A 1 214 ? -15.443 35.737 7.027 1.00 30.41 211 SER A C 1
ATOM 1655 O O . SER A 1 214 ? -15.001 35.053 6.099 1.00 33.00 211 SER A O 1
ATOM 1666 N N . ASN A 1 216 ? -13.412 35.434 9.767 1.00 27.01 213 ASN A N 1
ATOM 1667 C CA . ASN A 1 216 ? -13.020 34.955 11.097 1.00 26.60 213 ASN A CA 1
ATOM 1668 C C . ASN A 1 216 ? -12.810 36.083 12.112 1.00 29.93 213 ASN A C 1
ATOM 1669 O O . ASN A 1 216 ? -11.922 36.000 12.961 1.00 32.67 213 ASN A O 1
ATOM 1682 N N . TRP A 1 218 ? -14.964 37.476 15.008 1.00 22.71 215 TRP A N 1
ATOM 1683 C CA . TRP A 1 218 ? -16.189 37.149 15.753 1.00 22.00 215 TRP A CA 1
ATOM 1684 C C . TRP A 1 218 ? -16.220 37.899 17.069 1.00 24.34 215 TRP A C 1
ATOM 1685 O O . TRP A 1 218 ? -15.172 38.312 17.575 1.00 24.68 215 TRP A O 1
ATOM 1696 N N . GLY A 1 219 ? -17.410 38.030 17.647 1.00 21.99 216 GLY A N 1
ATOM 1697 C CA . GLY A 1 219 ? -17.568 38.533 19.007 1.00 24.32 216 GLY A CA 1
ATOM 1698 C C . GLY A 1 219 ? -18.391 37.543 19.823 1.00 26.60 216 GLY A C 1
ATOM 1699 O O . GLY A 1 219 ? -19.502 37.188 19.423 1.00 24.62 216 GLY A O 1
ATOM 1700 N N . PHE A 1 220 ? -17.851 37.098 20.956 1.00 23.27 217 PHE A N 1
ATOM 1701 C CA . PHE A 1 220 ? -18.507 36.074 21.783 1.00 24.99 217 PHE A CA 1
ATOM 1702 C C . PHE A 1 220 ? -18.591 36.508 23.243 1.00 23.49 217 PHE A C 1
ATOM 1703 O O . PHE A 1 220 ? -17.957 37.489 23.654 1.00 25.36 217 PHE A O 1
ATOM 1711 N N . THR A 1 221 ? -19.368 35.762 24.024 1.00 26.55 218 THR A N 1
ATOM 1712 C CA . THR A 1 221 ? -19.340 35.863 25.477 1.00 23.88 218 THR A CA 1
ATOM 1713 C C . THR A 1 221 ? -18.838 34.521 25.993 1.00 24.42 218 THR A C 1
ATOM 1714 O O . THR A 1 221 ? -18.821 33.547 25.252 1.00 26.52 218 THR A O 1
ATOM 1718 N N . PRO A 1 222 ? -18.427 34.455 27.269 1.00 26.99 219 PRO A N 1
ATOM 1719 C CA . PRO A 1 222 ? -17.722 33.233 27.709 1.00 26.86 219 PRO A CA 1
ATOM 1720 C C . PRO A 1 222 ? -18.548 31.940 27.679 1.00 25.19 219 PRO A C 1
ATOM 1721 O O . PRO A 1 222 ? -17.954 30.848 27.686 1.00 26.66 219 PRO A O 1
ATOM 1725 N N . ASP A 1 223 ? -19.877 32.030 27.639 1.00 23.42 220 ASP A N 1
ATOM 1726 C CA . ASP A 1 223 ? -20.684 30.803 27.516 1.00 27.02 220 ASP A CA 1
ATOM 1727 C C . ASP A 1 223 ? -20.315 30.072 26.224 1.00 27.67 220 ASP A C 1
ATOM 1728 O O . ASP A 1 223 ? -20.557 28.885 26.081 1.00 29.99 220 ASP A O 1
ATOM 1733 N N . TYR A 1 224 ? -19.744 30.801 25.276 1.00 23.85 221 TYR A N 1
ATOM 1734 C CA . TYR A 1 224 ? -19.308 30.185 24.029 1.00 25.15 221 TYR A CA 1
ATOM 1735 C C . TYR A 1 224 ? -18.286 29.077 24.288 1.00 28.35 221 TYR A C 1
ATOM 1736 O O . TYR A 1 224 ? -18.265 28.066 23.591 1.00 24.80 221 TYR A O 1
ATOM 1745 N N . PHE A 1 225 ? -17.425 29.252 25.286 1.00 27.49 222 PHE A N 1
ATOM 1746 C CA . PHE A 1 225 ? -16.478 28.178 25.606 1.00 25.95 222 PHE A CA 1
ATOM 1747 C C . PHE A 1 225 ? -17.199 26.896 26.018 1.00 28.31 222 PHE A C 1
ATOM 1748 O O . PHE A 1 225 ? -16.776 25.790 25.675 1.00 30.13 222 PHE A O 1
ATOM 1756 N N . ASP A 1 226 ? -18.270 27.041 26.786 1.00 27.40 223 ASP A N 1
ATOM 1757 C CA . ASP A 1 226 ? -19.014 25.878 27.272 1.00 27.67 223 ASP A CA 1
ATOM 1758 C C . ASP A 1 226 ? -19.736 25.155 26.139 1.00 28.03 223 ASP A C 1
ATOM 1759 O O . ASP A 1 226 ? -19.735 23.917 26.081 1.00 28.99 223 ASP A O 1
ATOM 1764 N N . TYR A 1 227 ? -20.368 25.919 25.251 1.00 27.13 224 TYR A N 1
ATOM 1765 C CA . TYR A 1 227 ? -21.030 25.300 24.107 1.00 28.19 224 TYR A CA 1
ATOM 1766 C C . TYR A 1 227 ? -19.985 24.610 23.230 1.00 27.60 224 TYR A C 1
ATOM 1767 O O . TYR A 1 227 ? -20.223 23.513 22.714 1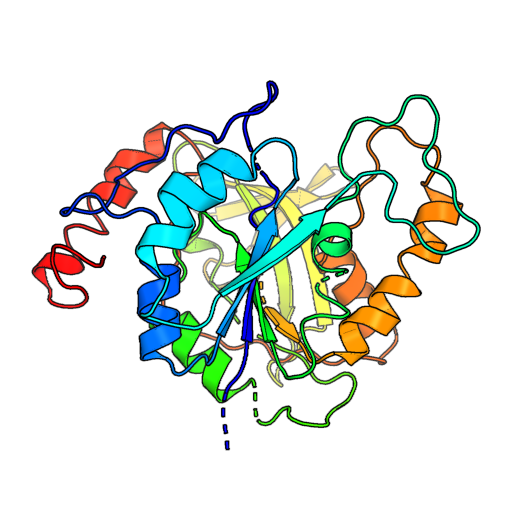.00 28.48 224 TYR A O 1
ATOM 1776 N N . SER A 1 228 ? -18.831 25.252 23.063 1.00 27.14 225 SER A N 1
ATOM 1777 C CA . SER A 1 228 ? -17.763 24.666 22.244 1.00 26.74 225 SER A CA 1
ATOM 1778 C C . SER A 1 228 ? -17.254 23.377 22.852 1.00 28.97 225 SER A C 1
ATOM 1779 O O . SER A 1 228 ? -16.912 22.441 22.133 1.00 32.90 225 SER A O 1
ATOM 1782 N N . GLU A 1 229 ? -17.143 23.336 24.175 1.00 28.33 226 GLU A N 1
ATOM 1783 C CA . GLU A 1 229 ? -16.694 22.095 24.831 1.00 33.24 226 GLU A CA 1
ATOM 1784 C C . GLU A 1 229 ? -17.702 20.966 24.596 1.00 35.97 226 GLU A C 1
ATOM 1785 O O . GLU A 1 229 ? -17.334 19.811 24.352 1.00 32.36 226 GLU A O 1
ATOM 1791 N N . GLU A 1 230 ? -18.983 21.302 24.660 1.00 33.39 227 GLU A N 1
ATOM 1792 C CA . GLU A 1 230 ? -20.022 20.310 24.406 1.00 35.61 227 GLU A CA 1
ATOM 1793 C C . GLU A 1 230 ? -19.884 19.716 22.996 1.00 32.99 227 GLU A C 1
ATOM 1794 O O . GLU A 1 230 ? -19.932 18.500 22.823 1.00 35.48 227 GLU A O 1
ATOM 1800 N N . LEU A 1 231 ? -19.713 20.581 21.999 1.00 32.00 228 LEU A N 1
ATOM 1801 C CA A LEU A 1 231 ? -19.607 20.146 20.611 0.50 35.75 228 LEU A CA 1
ATOM 1802 C CA B LEU A 1 231 ? -19.608 20.141 20.610 0.50 35.74 228 LEU A CA 1
ATOM 1803 C C . LEU A 1 231 ? -18.263 19.481 20.328 1.00 36.13 228 LEU A C 1
ATOM 1804 O O . LEU A 1 231 ? -18.158 18.616 19.459 1.00 35.53 228 LEU A O 1
ATOM 1813 N N . PHE A 1 232 ? -17.233 19.885 21.065 1.00 31.79 229 PHE A N 1
ATOM 1814 C CA . PHE A 1 232 ? -15.924 19.230 20.925 1.00 30.90 229 PHE A CA 1
ATOM 1815 C C . PHE A 1 232 ? -15.983 17.767 21.347 1.00 36.98 229 PHE A C 1
ATOM 1816 O O . PHE A 1 232 ? -15.417 16.885 20.680 1.00 37.75 229 PHE A O 1
ATOM 1824 N N . ILE A 1 233 ? -16.644 17.502 22.471 1.00 37.32 230 ILE A N 1
ATOM 1825 C CA . ILE A 1 233 ? -16.867 16.122 22.900 1.00 39.16 230 ILE A CA 1
ATOM 1826 C C . ILE A 1 233 ? -17.552 15.331 21.786 1.00 45.04 230 ILE A C 1
ATOM 1827 O O . ILE A 1 233 ? -17.155 14.202 21.482 1.00 47.31 230 ILE A O 1
ATOM 1832 N N . ASN A 1 234 ? -18.569 15.928 21.168 1.00 40.57 231 ASN A N 1
ATOM 1833 C CA . ASN A 1 234 ? -19.284 15.250 20.085 1.00 43.62 231 ASN A CA 1
ATOM 1834 C C . ASN A 1 234 ? -18.343 14.984 18.927 1.00 44.63 231 ASN A C 1
ATOM 1835 O O . ASN A 1 234 ? -18.333 13.898 18.349 1.00 45.75 231 ASN A O 1
ATOM 1840 N N . PHE A 1 235 ? -17.548 15.997 18.602 1.00 44.53 232 PHE A N 1
ATOM 1841 C CA . PHE A 1 235 ? -16.567 15.907 17.530 1.00 42.57 232 PHE A CA 1
ATOM 1842 C C . PHE A 1 235 ? -15.553 14.800 17.774 1.00 44.54 232 PHE A C 1
ATOM 1843 O O . PHE A 1 235 ? -15.324 13.959 16.902 1.00 48.11 232 PHE A O 1
ATOM 1851 N N . LEU A 1 236 ? -14.941 14.796 18.955 1.00 43.55 233 LEU A N 1
ATOM 1852 C CA . LEU A 1 236 ? -13.985 13.745 19.314 1.00 41.43 233 LEU A CA 1
ATOM 1853 C C . LEU A 1 236 ? -14.598 12.350 19.228 1.00 48.93 233 LEU A C 1
ATOM 1854 O O . LEU A 1 236 ? -13.964 11.398 18.756 1.00 44.77 233 LEU A O 1
ATOM 1859 N N . ASN A 1 237 ? -15.832 12.219 19.693 1.00 46.16 234 ASN A N 1
ATOM 1860 C CA . ASN A 1 237 ? -16.516 10.937 19.608 1.00 54.20 234 ASN A CA 1
ATOM 1861 C C . ASN A 1 237 ? -16.716 10.460 18.170 1.00 54.53 234 ASN A C 1
ATOM 1862 O O . ASN A 1 237 ? -16.635 9.269 17.897 1.00 55.44 234 ASN A O 1
ATOM 1867 N N . ALA A 1 238 ? -16.967 11.391 17.256 1.00 57.23 235 ALA A N 1
ATOM 1868 C CA . ALA A 1 238 ? -17.289 11.037 15.877 1.00 59.28 235 ALA A CA 1
ATOM 1869 C C . ALA A 1 238 ? -16.063 10.951 14.973 1.00 60.04 235 ALA A C 1
ATOM 1870 O O . ALA A 1 238 ? -16.004 10.097 14.084 1.00 54.03 235 ALA A O 1
ATOM 1872 N N . HIS A 1 239 ? -15.087 11.821 15.214 1.00 53.16 236 HIS A N 1
ATOM 1873 C CA . HIS A 1 239 ? -13.961 11.996 14.302 1.00 52.61 236 HIS A CA 1
ATOM 1874 C C . HIS A 1 239 ? -12.618 12.024 15.024 1.00 50.93 236 HIS A C 1
ATOM 1875 O O . HIS A 1 239 ? -11.589 12.340 14.424 1.00 52.44 236 HIS A O 1
ATOM 1882 N N . GLY A 1 240 ? -12.626 11.694 16.310 1.00 49.31 237 GLY A N 1
ATOM 1883 C CA . GLY A 1 240 ? -11.423 11.785 17.120 1.00 50.74 237 GLY A CA 1
ATOM 1884 C C . GLY A 1 240 ? -10.293 10.862 16.691 1.00 58.59 237 GLY A C 1
ATOM 1885 O O . GLY A 1 240 ? -9.121 11.148 16.939 1.00 57.43 237 GLY A O 1
ATOM 1886 N N . GLN A 1 241 ? -10.636 9.748 16.055 1.00 56.53 238 GLN A N 1
ATOM 1887 C CA . GLN A 1 241 ? -9.617 8.791 15.627 1.00 61.89 238 GLN A CA 1
ATOM 1888 C C . GLN A 1 241 ? -9.109 9.078 14.216 1.00 64.89 238 GLN A C 1
ATOM 1889 O O . GLN A 1 241 ? -8.157 8.452 13.753 1.00 73.17 238 GLN A O 1
ATOM 1895 N N . GLU A 1 242 ? -9.743 10.027 13.535 1.00 63.19 239 GLU A N 1
ATOM 1896 C CA . GLU A 1 242 ? -9.312 10.411 12.196 1.00 60.67 239 GLU A CA 1
ATOM 1897 C C . GLU A 1 242 ? -8.040 11.266 12.243 1.00 64.47 239 GLU A C 1
ATOM 1898 O O . GLU A 1 242 ? -7.841 12.055 13.172 1.00 62.70 239 GLU A O 1
ATOM 1904 N N . PRO A 1 243 ? -7.166 11.096 11.241 1.00 66.09 240 PRO A N 1
ATOM 1905 C CA . PRO A 1 243 ? -5.845 11.731 11.232 1.00 63.98 240 PRO A CA 1
ATOM 1906 C C . PRO A 1 243 ? -5.899 13.231 10.961 1.00 59.18 240 PRO A C 1
ATOM 1907 O O . PRO A 1 243 ? -5.070 13.970 11.500 1.00 60.84 240 PRO A O 1
ATOM 1911 N N . LYS A 1 244 ? -6.846 13.672 10.137 1.00 56.91 241 LYS A N 1
ATOM 1912 C CA . LYS A 1 244 ? -6.858 15.064 9.682 1.00 56.95 241 LYS A CA 1
ATOM 1913 C C . LYS A 1 244 ? -8.158 15.830 9.973 1.00 54.55 241 LYS A C 1
ATOM 1914 O O . LYS A 1 244 ? -8.370 16.932 9.454 1.00 49.20 241 LYS A O 1
ATOM 1920 N N . SER A 1 245 ? -9.020 15.258 10.807 1.00 48.70 242 SER A N 1
ATOM 1921 C CA . SER A 1 245 ? -10.273 15.919 11.163 1.00 47.07 242 SER A CA 1
ATOM 1922 C C . SER A 1 245 ? -9.993 17.215 11.923 1.00 48.17 242 SER A C 1
ATOM 1923 O O . SER A 1 245 ? -9.010 17.298 12.661 1.00 44.03 242 SER A O 1
ATOM 1926 N N . GLU A 1 246 ? -10.851 18.220 11.734 1.00 44.94 243 GLU A N 1
ATOM 1927 C CA . GLU A 1 246 ? -10.653 19.532 12.354 1.00 41.19 243 GLU A CA 1
ATOM 1928 C C . GLU A 1 246 ? -11.943 20.112 12.910 1.00 38.42 243 GLU A C 1
ATOM 1929 O O . GLU A 1 246 ? -13.015 19.952 12.324 1.00 46.57 243 GLU A O 1
ATOM 1935 N N . PHE A 1 247 ? -11.812 20.806 14.035 1.00 37.94 244 PHE A N 1
ATOM 1936 C CA . PHE A 1 247 ? -12.936 21.397 14.760 1.00 34.07 244 PHE A CA 1
ATOM 1937 C C . PHE A 1 247 ? -12.882 22.901 14.549 1.00 34.46 244 PHE A C 1
ATOM 1938 O O . PHE A 1 247 ? -12.061 23.588 15.168 1.00 34.78 244 PHE A O 1
ATOM 1946 N N . PHE A 1 248 ? -13.746 23.403 13.662 1.00 36.09 245 PHE A N 1
ATOM 1947 C CA . PHE A 1 248 ? -13.686 24.784 13.160 1.00 36.78 245 PHE A CA 1
ATOM 1948 C C . PHE A 1 248 ? -14.748 25.686 13.773 1.00 31.24 245 PHE A C 1
ATOM 1949 O O . PHE A 1 248 ? -15.854 25.234 14.059 1.00 32.93 245 PHE A O 1
ATOM 1957 N N . ILE A 1 249 ? -14.436 26.975 13.907 1.00 28.28 246 ILE A N 1
ATOM 1958 C CA . ILE A 1 249 ? -15.399 27.920 14.473 1.00 29.47 246 ILE A CA 1
ATOM 1959 C C . ILE A 1 249 ? -16.748 27.989 13.712 1.00 33.39 246 ILE A C 1
ATOM 1960 O O . ILE A 1 249 ? -17.822 27.889 14.331 1.00 30.63 246 ILE A O 1
ATOM 1965 N N . PRO A 1 250 ? -16.705 28.167 12.375 1.00 34.34 247 PRO A N 1
ATOM 1966 C CA . PRO A 1 250 ? -17.953 28.245 11.595 1.00 37.96 247 PRO A CA 1
ATOM 1967 C C . PRO A 1 250 ? -18.858 27.038 11.807 1.00 38.50 247 PRO A C 1
ATOM 1968 O O . PRO A 1 250 ? -20.085 27.188 11.835 1.00 35.29 247 PRO A O 1
ATOM 1972 N N . PHE A 1 251 ? -18.271 25.851 11.941 1.00 36.55 248 PHE A N 1
ATOM 1973 C CA . PHE A 1 251 ? -19.061 24.651 12.177 1.00 34.17 248 PHE A CA 1
ATOM 1974 C C . PHE A 1 251 ? -19.864 24.735 13.473 1.00 40.38 248 PHE A C 1
ATOM 1975 O O . PHE A 1 251 ? -21.065 24.437 13.502 1.00 35.48 248 PHE A O 1
ATOM 1983 N N . VAL A 1 252 ? -19.183 25.110 14.549 1.00 33.56 249 VAL A N 1
ATOM 1984 C CA . VAL A 1 252 ? -19.813 25.277 15.853 1.00 31.25 249 VAL A CA 1
ATOM 1985 C C . VAL A 1 252 ? -20.869 26.378 15.831 1.00 30.78 249 VAL A C 1
ATOM 1986 O O . VAL A 1 252 ? -21.977 26.190 16.316 1.00 29.55 249 VAL A O 1
ATOM 1990 N N . VAL A 1 253 ? -20.511 27.538 15.286 1.00 26.88 250 VAL A N 1
ATOM 1991 C CA . VAL A 1 253 ? -21.446 28.658 15.211 1.00 25.90 250 VAL A CA 1
ATOM 1992 C C . VAL A 1 253 ? -22.683 28.247 14.413 1.00 27.42 250 VAL A C 1
ATOM 1993 O O . VAL A 1 253 ? -23.817 28.520 14.805 1.00 26.36 250 VAL A O 1
ATOM 1997 N N . ASN A 1 254 ? -22.459 27.570 13.297 1.00 25.10 251 ASN A N 1
ATOM 1998 C CA . ASN A 1 254 ? -23.574 27.109 12.474 1.00 30.62 251 ASN A CA 1
ATOM 1999 C C . ASN A 1 254 ? -24.512 26.183 13.259 1.00 33.24 251 ASN A C 1
ATOM 2000 O O . ASN A 1 254 ? -25.749 26.274 13.161 1.00 28.33 251 ASN A O 1
ATOM 2005 N N . ASP A 1 255 ? -23.931 25.303 14.066 1.00 31.80 252 ASP A N 1
ATOM 2006 C CA . ASP A 1 255 ? -24.735 24.365 14.833 1.00 35.31 252 ASP A CA 1
ATOM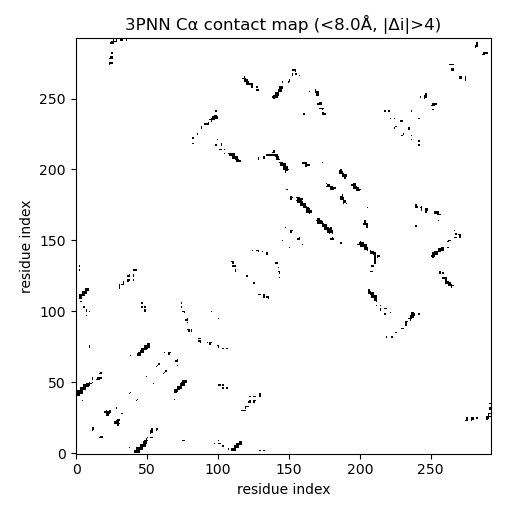 2007 C C . ASP A 1 255 ? -25.579 25.086 15.873 1.00 34.15 252 ASP A C 1
ATOM 2008 O O . ASP A 1 255 ? -26.745 24.754 16.074 1.00 34.73 252 ASP A O 1
ATOM 2013 N N . LEU A 1 256 ? -24.984 26.073 16.543 1.00 28.42 253 LEU A N 1
ATOM 2014 C CA . LEU A 1 256 ? -25.680 26.806 17.596 1.00 29.96 253 LEU A CA 1
ATOM 2015 C C . LEU A 1 256 ? -26.822 27.664 17.064 1.00 34.96 253 LEU A C 1
ATOM 2016 O O . LEU A 1 256 ? -27.890 27.766 17.683 1.00 31.96 253 LEU A O 1
ATOM 2021 N N . ILE A 1 257 ? -26.604 28.315 15.927 1.00 29.65 254 ILE A N 1
ATOM 2022 C CA . ILE A 1 257 ? -27.694 29.094 15.345 1.00 26.91 254 ILE A CA 1
ATOM 2023 C C . ILE A 1 257 ? -28.795 28.205 14.795 1.00 29.56 254 ILE A C 1
ATOM 2024 O O . ILE A 1 257 ? -29.973 28.533 14.904 1.00 35.89 254 ILE A O 1
ATOM 2029 N N . ARG A 1 258 ? -28.438 27.063 14.224 1.00 30.77 255 ARG A N 1
ATOM 2030 C CA . ARG A 1 258 ? -29.474 26.154 13.741 1.00 34.66 255 ARG A CA 1
ATOM 2031 C C . ARG A 1 258 ? -30.359 25.593 14.864 1.00 42.46 255 ARG A C 1
ATOM 2032 O O . ARG A 1 258 ? -31.557 25.398 14.671 1.00 35.24 255 ARG A O 1
ATOM 2040 N N . SER A 1 259 ? -29.780 25.340 16.034 1.00 31.53 256 SER A N 1
ATOM 2041 C CA . SER A 1 259 ? -30.560 24.820 17.154 1.00 33.34 256 SER A CA 1
ATOM 2042 C C . SER A 1 259 ? -31.356 25.939 17.855 1.00 31.52 256 SER A C 1
ATOM 2043 O O . SER A 1 259 ? -32.276 25.674 18.640 1.00 34.56 256 SER A O 1
ATOM 2046 N N . GLY A 1 260 ? -31.007 27.187 17.568 1.00 28.42 257 GLY A N 1
ATOM 2047 C CA . GLY A 1 260 ? -31.623 28.322 18.241 1.00 29.69 257 GLY A CA 1
ATOM 2048 C C . GLY A 1 260 ? -30.961 28.737 19.556 1.00 34.02 257 GLY A C 1
ATOM 2049 O O . GLY A 1 260 ? -31.412 29.686 20.200 1.00 31.30 257 GLY A O 1
ATOM 2050 N N . ARG A 1 261 ? -29.903 28.038 19.970 1.00 30.12 258 ARG A N 1
ATOM 2051 C CA . ARG A 1 261 ? -29.216 28.387 21.222 1.00 33.67 258 ARG A CA 1
ATOM 2052 C C . ARG A 1 261 ? -28.390 29.660 21.145 1.00 37.24 258 ARG A C 1
ATOM 2053 O O . ARG A 1 261 ? -28.081 30.259 22.172 1.00 36.91 258 ARG A O 1
ATOM 2061 N N . ALA A 1 262 ? -28.020 30.069 19.936 1.00 29.37 259 ALA A N 1
ATOM 2062 C CA . ALA A 1 262 ? -27.311 31.333 19.767 1.00 27.53 259 ALA A CA 1
ATOM 2063 C C . ALA A 1 262 ? -27.882 32.124 18.606 1.00 30.57 259 ALA A C 1
ATOM 2064 O O . ALA A 1 262 ? -28.456 31.561 17.669 1.00 29.22 259 ALA A O 1
ATOM 2066 N N . SER A 1 263 ? -27.745 33.436 18.696 1.00 26.89 260 SER A N 1
ATOM 2067 C CA . SER A 1 263 ? -28.048 34.307 17.578 1.00 30.52 260 SER A CA 1
ATOM 2068 C C . SER A 1 263 ? -26.801 35.125 17.330 1.00 33.67 260 SER A C 1
ATOM 2069 O O . SER A 1 263 ? -26.061 35.443 18.264 1.00 31.63 260 SER A O 1
ATOM 2072 N N . VAL A 1 264 ? -26.546 35.443 16.068 1.00 28.73 261 VAL A N 1
ATOM 2073 C CA . VAL A 1 264 ? -25.310 36.121 15.715 1.00 27.14 261 VAL A CA 1
ATOM 2074 C C . VAL A 1 264 ? -25.696 37.317 14.859 1.00 25.16 261 VAL A C 1
ATOM 2075 O O . VAL A 1 264 ? -26.233 37.144 13.769 1.00 26.29 261 VAL A O 1
ATOM 2079 N N . GLU A 1 265 ? -25.453 38.526 15.353 1.00 26.22 262 GLU A N 1
ATOM 2080 C CA . GLU A 1 265 ? -25.720 39.708 14.533 1.00 23.76 262 GLU A CA 1
ATOM 2081 C C . GLU A 1 265 ? -24.544 39.947 13.598 1.00 23.78 262 GLU A C 1
ATOM 2082 O O . GLU A 1 265 ? -23.384 39.931 14.025 1.00 25.09 262 GLU A O 1
ATOM 2088 N N . VAL A 1 266 ? -24.838 40.178 12.323 1.00 25.09 263 VAL A N 1
ATOM 2089 C CA . VAL A 1 266 ? -23.792 40.454 11.343 1.00 25.86 263 VAL A CA 1
ATOM 2090 C C . VAL A 1 266 ? -23.595 41.970 11.225 1.00 27.40 263 VAL A C 1
ATOM 2091 O O . VAL A 1 266 ? -24.524 42.696 10.857 1.00 26.29 263 VAL A O 1
ATOM 2095 N N . LEU A 1 267 ? -22.396 42.442 11.553 1.00 23.54 264 LEU A N 1
ATOM 2096 C CA . LEU A 1 267 ? -22.114 43.876 11.572 1.00 28.64 264 LEU A CA 1
ATOM 2097 C C . LEU A 1 267 ? -21.494 44.260 10.238 1.00 25.36 264 LEU A C 1
ATOM 2098 O O . LEU A 1 267 ? -20.426 43.778 9.889 1.00 27.09 264 LEU A O 1
ATOM 2103 N N . ASP A 1 268 ? -22.171 45.122 9.485 1.00 29.74 265 ASP A N 1
ATOM 2104 C CA . ASP A 1 268 ? -21.708 45.465 8.138 1.00 27.85 265 ASP A CA 1
ATOM 2105 C C . ASP A 1 268 ? -20.698 46.617 8.159 1.00 30.45 265 ASP A C 1
ATOM 2106 O O . ASP A 1 268 ? -21.055 47.763 7.904 1.00 38.00 265 ASP A O 1
ATOM 2111 N N . THR A 1 269 ? -19.439 46.313 8.437 1.00 28.59 266 THR A N 1
ATOM 2112 C CA . THR A 1 269 ? -18.420 47.363 8.555 1.00 27.43 266 THR A CA 1
ATOM 2113 C C . THR A 1 269 ? -18.153 48.060 7.229 1.00 27.40 266 THR A C 1
ATOM 2114 O O . THR A 1 269 ? -18.364 47.482 6.162 1.00 29.60 266 THR A O 1
ATOM 2118 N N . THR A 1 270 ? -17.692 49.309 7.294 1.00 26.74 267 THR A N 1
ATOM 2119 C CA . THR A 1 270 ? -17.190 50.008 6.106 1.00 26.04 267 THR A CA 1
ATOM 2120 C C . THR A 1 270 ? -15.713 49.688 5.858 1.00 28.69 267 THR A C 1
ATOM 2121 O O . THR A 1 270 ? -15.147 50.085 4.839 1.00 27.66 267 THR A O 1
ATOM 2125 N N . ALA A 1 271 ? -15.076 48.993 6.798 1.00 25.95 268 ALA A N 1
ATOM 2126 C CA . ALA A 1 271 ? -13.682 48.620 6.615 1.00 24.31 268 ALA A CA 1
ATOM 2127 C C . ALA A 1 271 ? -13.537 47.651 5.442 1.00 26.63 268 ALA A C 1
ATOM 2128 O O . ALA A 1 271 ? -14.463 46.913 5.105 1.00 26.55 268 ALA A O 1
ATOM 2130 N N . ARG A 1 272 ? -12.357 47.638 4.844 1.00 27.13 269 ARG A N 1
ATOM 2131 C CA . ARG A 1 272 ? -12.032 46.667 3.805 1.00 27.61 269 ARG A CA 1
ATOM 2132 C C . ARG A 1 272 ? -10.878 45.756 4.244 1.00 28.67 269 ARG A C 1
ATOM 2133 O O . ARG A 1 272 ? -9.832 46.237 4.680 1.00 29.13 269 ARG A O 1
ATOM 2141 N N . TRP A 1 273 ? -11.083 44.447 4.099 1.00 23.64 270 TRP A N 1
ATOM 2142 C CA . TRP A 1 273 ? -10.088 43.437 4.429 1.00 24.53 270 TRP A CA 1
ATOM 2143 C C . TRP A 1 273 ? -8.977 43.417 3.384 1.00 31.50 270 TRP A C 1
ATOM 2144 O O . TRP A 1 273 ? -9.215 43.641 2.197 1.00 28.52 270 TRP A O 1
ATOM 2155 N N . PHE A 1 274 ? -7.760 43.156 3.827 1.00 27.53 271 PHE A N 1
ATOM 2156 C CA . PHE A 1 274 ? -6.781 42.593 2.906 1.00 30.79 271 PHE A CA 1
ATOM 2157 C C . PHE A 1 274 ? -5.806 41.637 3.575 1.00 28.66 271 PHE A C 1
ATOM 2158 O O . PHE A 1 274 ? -5.690 41.588 4.796 1.00 26.08 271 PHE A O 1
ATOM 2166 N N . GLY A 1 275 ? -5.126 40.858 2.752 1.00 28.30 272 GLY A N 1
ATOM 2167 C CA . GLY A 1 275 ? -4.304 39.784 3.254 1.00 32.81 272 GLY A CA 1
ATOM 2168 C C . GLY A 1 275 ? -3.599 39.133 2.093 1.00 33.88 272 GLY A C 1
ATOM 2169 O O . GLY A 1 275 ? -3.949 39.351 0.928 1.00 28.39 272 GLY A O 1
ATOM 2170 N N . VAL A 1 276 ? -2.584 38.345 2.414 1.00 30.52 273 VAL A N 1
ATOM 2171 C CA . VAL A 1 276 ? -1.772 37.714 1.391 1.00 35.97 273 VAL A CA 1
ATOM 2172 C C . VAL A 1 276 ? -2.214 36.269 1.263 1.00 38.13 273 VAL A C 1
ATOM 2173 O O . VAL A 1 276 ? -1.859 35.437 2.092 1.00 39.20 273 VAL A O 1
ATOM 2177 N N . THR A 1 277 ? -3.015 35.970 0.246 1.00 36.35 274 THR A N 1
ATOM 2178 C CA . THR A 1 277 ? -3.427 34.586 0.004 1.00 39.33 274 THR A CA 1
ATOM 2179 C C . THR A 1 277 ? -2.373 33.863 -0.823 1.00 42.04 274 THR A C 1
ATOM 2180 O O . THR A 1 277 ? -1.965 32.751 -0.499 1.00 47.20 274 THR A O 1
ATOM 2184 N N . TYR A 1 278 ? -1.942 34.508 -1.900 1.00 39.17 275 TYR A N 1
ATOM 2185 C CA . TYR A 1 278 ? -0.895 33.986 -2.761 1.00 36.98 275 TYR A CA 1
ATOM 2186 C C . TYR A 1 278 ? 0.251 34.981 -2.720 1.00 38.66 275 TYR A C 1
ATOM 2187 O O . TYR A 1 278 ? 0.023 36.177 -2.528 1.00 33.14 275 TYR A O 1
ATOM 2196 N N . SER A 1 279 ? 1.476 34.501 -2.906 1.00 37.96 276 SER A N 1
ATOM 2197 C CA . SER A 1 279 ? 2.651 35.374 -2.800 1.00 37.11 276 SER A CA 1
ATOM 2198 C C . SER A 1 279 ? 2.527 36.597 -3.711 1.00 34.14 276 SER A C 1
ATOM 2199 O O . SER A 1 279 ? 2.913 37.706 -3.334 1.00 36.40 276 SER A O 1
ATOM 2202 N N . ASP A 1 280 ? 1.975 36.398 -4.903 1.00 31.45 277 ASP A N 1
ATOM 2203 C CA . ASP A 1 280 ? 1.744 37.492 -5.845 1.00 33.09 277 ASP A CA 1
ATOM 2204 C C . ASP A 1 280 ? 0.818 38.591 -5.308 1.00 36.74 277 ASP A C 1
ATOM 2205 O O . ASP A 1 280 ? 0.824 39.711 -5.824 1.00 40.56 277 ASP A O 1
ATOM 2210 N N . ASP A 1 281 ? 0.020 38.271 -4.287 1.00 30.56 278 ASP A N 1
ATOM 2211 C CA . ASP A 1 281 ? -0.870 39.258 -3.655 1.00 30.51 278 ASP A CA 1
ATOM 2212 C C . ASP A 1 281 ? -0.095 40.259 -2.792 1.00 37.76 278 ASP A C 1
ATOM 2213 O O . ASP A 1 281 ? -0.599 41.330 -2.463 1.00 32.91 278 ASP A O 1
ATOM 2218 N N . ARG A 1 282 ? 1.117 39.900 -2.388 1.00 30.98 279 ARG A N 1
ATOM 2219 C CA . ARG A 1 282 ? 1.811 40.700 -1.369 1.00 30.12 279 ARG A CA 1
ATOM 2220 C C . ARG A 1 282 ? 2.098 42.180 -1.741 1.00 28.94 279 ARG A C 1
ATOM 2221 O O . ARG A 1 282 ? 1.862 43.077 -0.936 1.00 31.10 279 ARG A O 1
ATOM 2229 N N . PRO A 1 283 ? 2.623 42.440 -2.946 1.00 30.38 280 PRO A N 1
ATOM 2230 C CA . PRO A 1 283 ? 2.913 43.841 -3.290 1.00 28.71 280 PRO A CA 1
ATOM 2231 C C . PRO A 1 283 ? 1.671 44.745 -3.182 1.00 31.60 280 PRO A C 1
ATOM 2232 O O . PRO A 1 283 ? 1.796 45.917 -2.824 1.00 30.94 280 PRO A O 1
ATOM 2236 N N . GLY A 1 284 ? 0.491 44.201 -3.451 1.00 34.41 281 GLY A N 1
ATOM 2237 C CA . GLY A 1 284 ? -0.726 44.990 -3.371 1.00 35.65 281 GLY A CA 1
ATOM 2238 C C . GLY A 1 284 ? -1.025 45.366 -1.935 1.00 38.73 281 GLY A C 1
ATOM 2239 O O . GLY A 1 284 ? -1.518 46.457 -1.651 1.00 31.88 281 GLY A O 1
ATOM 2240 N N . VAL A 1 285 ? -0.719 44.457 -1.018 1.00 30.41 282 VAL A N 1
ATOM 2241 C CA . VAL A 1 285 ? -0.915 44.720 0.399 1.00 29.66 282 VAL A CA 1
ATOM 2242 C C . VAL A 1 285 ? 0.102 45.758 0.881 1.00 30.09 282 VAL A C 1
ATOM 2243 O O . VAL A 1 285 ? -0.254 46.687 1.601 1.00 29.67 282 VAL A O 1
ATOM 2247 N N . VAL A 1 286 ? 1.367 45.592 0.498 1.00 29.28 283 VAL A N 1
ATOM 2248 C CA . VAL A 1 286 ? 2.382 46.614 0.772 1.00 27.41 283 VAL A CA 1
ATOM 2249 C C . VAL A 1 286 ? 1.887 47.999 0.307 1.00 31.51 283 VAL A C 1
ATOM 2250 O O . VAL A 1 286 ? 1.985 48.996 1.030 1.00 28.80 283 VAL A O 1
ATOM 2254 N N . ALA A 1 287 ? 1.348 48.057 -0.902 1.00 32.45 284 ALA A N 1
ATOM 2255 C CA . ALA A 1 287 ? 0.899 49.336 -1.449 1.00 35.19 284 ALA A CA 1
ATOM 2256 C C . ALA A 1 287 ? -0.278 49.918 -0.658 1.00 32.53 284 ALA A C 1
ATOM 2257 O O . ALA A 1 287 ? -0.346 51.128 -0.428 1.00 31.97 284 ALA A O 1
ATOM 2259 N N . LYS A 1 288 ? -1.207 49.074 -0.228 1.00 30.34 285 LYS A N 1
ATOM 2260 C CA A LYS A 1 288 ? -2.370 49.565 0.502 0.54 32.36 285 LYS A CA 1
ATOM 2261 C CA B LYS A 1 288 ? -2.370 49.568 0.495 0.46 32.36 285 LYS A CA 1
ATOM 2262 C C . LYS A 1 288 ? -1.974 50.131 1.860 1.00 36.28 285 LYS A C 1
ATOM 2263 O O . LYS A 1 288 ? -2.483 51.170 2.285 1.00 31.36 285 LYS A O 1
ATOM 2274 N N . LEU A 1 289 ? -1.062 49.451 2.552 1.00 29.48 286 LEU A N 1
ATOM 2275 C CA . LEU A 1 289 ? -0.604 49.963 3.840 1.00 26.85 286 LEU A CA 1
ATOM 2276 C C . LEU A 1 289 ? 0.131 51.305 3.666 1.00 32.21 286 LEU A C 1
ATOM 2277 O O . LEU A 1 289 ? 0.031 52.206 4.504 1.00 30.72 286 LEU A O 1
ATOM 2282 N N . ARG A 1 290 ? 0.896 51.427 2.589 1.00 32.00 287 ARG A N 1
ATOM 2283 C CA . ARG A 1 290 ? 1.617 52.676 2.318 1.00 32.35 287 ARG A CA 1
ATOM 2284 C C . ARG A 1 290 ? 0.620 53.814 2.065 1.00 33.48 287 ARG A C 1
ATOM 2285 O O . ARG A 1 290 ? 0.783 54.940 2.565 1.00 32.36 287 ARG A O 1
ATOM 2293 N N . GLU A 1 291 ? -0.410 53.507 1.288 1.00 31.18 288 GLU A N 1
ATOM 2294 C CA A GLU A 1 291 ? -1.449 54.484 0.975 0.52 35.89 288 GLU A CA 1
ATOM 2295 C CA B GLU A 1 291 ? -1.485 54.454 0.970 0.48 36.87 288 GLU A CA 1
ATOM 2296 C C . GLU A 1 291 ? -2.237 54.940 2.212 1.00 35.60 288 GLU A C 1
ATOM 2297 O O . GLU A 1 291 ? -2.501 56.136 2.376 1.00 35.92 288 GLU A O 1
ATOM 2308 N N . LEU A 1 292 ? -2.602 54.006 3.084 1.00 30.40 289 LEU A N 1
ATOM 2309 C CA . LEU A 1 292 ? -3.321 54.357 4.304 1.00 30.03 289 LEU A CA 1
ATOM 2310 C C . LEU A 1 292 ? -2.451 55.202 5.229 1.00 32.26 289 LEU A C 1
ATOM 2311 O O . LEU A 1 292 ? -2.945 56.079 5.948 1.00 33.08 289 LEU A O 1
ATOM 2316 N N . THR A 1 293 ? -1.154 54.921 5.222 1.00 30.71 290 THR A N 1
ATOM 2317 C CA . THR A 1 293 ? -0.210 55.667 6.052 1.00 28.69 290 THR A CA 1
ATOM 2318 C C . THR A 1 293 ? -0.039 57.088 5.513 1.00 34.54 290 THR A C 1
ATOM 2319 O O . THR A 1 293 ? -0.046 58.052 6.280 1.00 37.92 290 THR A O 1
ATOM 2323 N N . GLU A 1 294 ? 0.099 57.219 4.197 1.00 37.72 291 GLU A N 1
ATOM 2324 C CA . GLU A 1 294 ? 0.198 58.547 3.583 1.00 40.84 291 GLU A CA 1
ATOM 2325 C C . GLU A 1 294 ? -1.076 59.374 3.823 1.00 42.28 291 GLU A C 1
ATOM 2326 O O . GLU A 1 294 ? -1.030 60.602 3.885 1.00 44.11 291 GLU A O 1
ATOM 2332 N N . ALA A 1 295 ? -2.206 58.698 3.978 1.00 35.62 292 ALA A N 1
ATOM 2333 C CA . ALA A 1 295 ? -3.477 59.376 4.238 1.00 38.60 292 ALA A CA 1
ATOM 2334 C C . ALA A 1 295 ? -3.675 59.725 5.70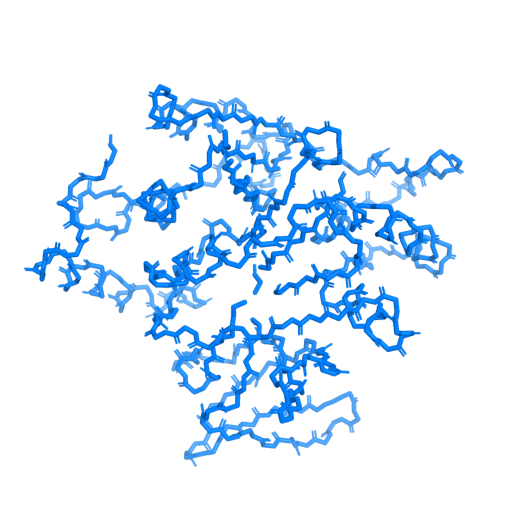9 1.00 39.36 292 ALA A C 1
ATOM 2335 O O . ALA A 1 295 ? -4.686 60.320 6.073 1.00 44.33 292 ALA A O 1
ATOM 2337 N N . GLY A 1 296 ? -2.717 59.346 6.550 1.00 36.61 293 GLY A N 1
ATOM 2338 C CA . GLY A 1 296 ? -2.782 59.660 7.965 1.00 35.53 293 GLY A CA 1
ATOM 2339 C C . GLY A 1 296 ? -3.567 58.695 8.841 1.00 34.21 293 GLY A C 1
ATOM 2340 O O . GLY A 1 296 ? -3.780 58.980 10.019 1.00 32.58 293 GLY A O 1
ATOM 2341 N N . GLU A 1 297 ? -3.979 57.553 8.291 1.00 27.99 294 GLU A N 1
ATOM 2342 C CA A GLU A 1 297 ? -4.754 56.571 9.042 0.43 30.68 294 GLU A CA 1
ATOM 2343 C CA B GLU A 1 297 ? -4.765 56.581 9.056 0.57 30.58 294 GLU A CA 1
ATOM 2344 C C . GLU A 1 297 ? -3.898 55.905 10.120 1.00 31.16 294 GLU A C 1
ATOM 2345 O O . GLU A 1 297 ? -4.399 55.505 11.169 1.00 27.78 294 GLU A O 1
ATOM 2356 N N . TYR A 1 298 ? -2.598 55.801 9.850 1.00 29.35 295 TYR A N 1
ATOM 2357 C CA . TYR A 1 298 ? -1.633 55.206 10.774 1.00 28.90 295 TYR A CA 1
ATOM 2358 C C . TYR A 1 298 ? -0.369 56.036 10.767 1.00 28.64 295 TYR A C 1
ATOM 2359 O O . TYR A 1 298 ? -0.033 56.633 9.746 1.00 30.70 295 TYR A O 1
ATOM 2368 N N . PRO A 1 299 ? 0.362 56.045 11.893 1.00 29.02 296 PRO A N 1
ATOM 2369 C CA . PRO A 1 299 ? 1.710 56.619 11.874 1.00 33.91 296 PRO A CA 1
ATOM 2370 C C . PRO A 1 299 ? 2.659 55.709 11.103 1.00 33.61 296 PRO A C 1
ATOM 2371 O O . PRO A 1 299 ? 2.373 54.519 10.939 1.00 33.26 296 PRO A O 1
ATOM 2375 N N . THR A 1 300 ? 3.780 56.246 10.630 1.00 35.61 297 THR A N 1
ATOM 2376 C CA . THR A 1 300 ? 4.725 55.404 9.889 1.00 38.69 297 THR A CA 1
ATOM 2377 C C . THR A 1 300 ? 5.211 54.208 10.705 1.00 40.27 297 THR A C 1
ATOM 2378 O O . THR A 1 300 ? 5.316 53.098 10.190 1.00 39.38 297 THR A O 1
ATOM 2382 N N . LYS A 1 301 ? 5.501 54.430 11.981 1.00 33.27 298 LYS A N 1
ATOM 2383 C CA . LYS A 1 301 ? 5.903 53.340 12.862 1.00 33.78 298 LYS A CA 1
ATOM 2384 C C . LYS A 1 301 ? 4.867 53.178 13.964 1.00 32.77 298 LYS A C 1
ATOM 2385 O O . LYS A 1 301 ? 4.572 54.121 14.690 1.00 35.55 298 LYS A O 1
ATOM 2391 N N . LEU A 1 302 ? 4.330 51.976 14.089 1.00 28.08 299 LEU A N 1
ATOM 2392 C CA A LEU A 1 302 ? 3.284 51.691 15.069 0.56 34.73 299 LEU A CA 1
ATOM 2393 C CA B LEU A 1 302 ? 3.286 51.713 15.073 0.44 34.62 299 LEU A CA 1
ATOM 2394 C C . LEU A 1 302 ? 3.866 51.380 16.446 1.00 40.51 299 LEU A C 1
ATOM 2395 O O . LEU A 1 302 ? 3.469 51.969 17.445 1.00 45.36 299 LEU A O 1
ATOM 2404 N N . PHE A 1 303 ? 4.802 50.430 16.481 1.00 38.65 300 PHE A N 1
ATOM 2405 C CA . PHE A 1 303 ? 5.421 49.980 17.723 1.00 43.14 300 PHE A CA 1
ATOM 2406 C C . PHE A 1 303 ? 6.945 49.967 17.603 1.00 58.90 300 PHE A C 1
ATOM 2407 O O . PHE A 1 303 ? 7.659 49.946 18.609 1.00 58.81 300 PHE A O 1
#